Protein AF-Q5BSC3-F1 (afdb_monomer_lite)

Foldseek 3Di:
DDDPPDPPDDPDPVDDPPPDLAALVVQVVVCVVDVPRDLLSSLQLQNPQDPDDPDPDRPPVSNQDLVVSLVVLVVCVVVPSCVCCPPNVVVNLVSLQVSLQSNLVVCVVVVNNLVNLVSLCRRPDPVSSVVVNLVSLLVPADQDDPCVVVPPPDPDDDDDPPDPPPPPPDPPPPDDRDADPSRCCCCVVVVDDPVSSVVSNVVVVVVVVVVVVVVVVVVVVVVVD

Organism: Schistosoma japonicum (NCBI:txid6182)

Radius of gyration: 26.56 Å; chains: 1; bounding box: 88×42×67 Å

InterPro domains:
  IPR021967 Nuclear pore complex protein NUP96, C-terminal domain [PF12110] (18-203)

Structure (mmCIF, N/CA/C/O backbone):
data_AF-Q5BSC3-F1
#
_entry.id   AF-Q5BSC3-F1
#
loop_
_atom_site.group_PDB
_atom_site.id
_atom_site.type_symbol
_atom_site.label_atom_id
_atom_site.label_alt_id
_atom_site.label_comp_id
_atom_site.label_asym_id
_atom_site.label_entity_id
_atom_site.label_seq_id
_atom_site.pdbx_PDB_ins_code
_atom_site.Cartn_x
_atom_site.Cartn_y
_atom_site.Cartn_z
_atom_site.occupancy
_atom_site.B_iso_or_equiv
_atom_site.auth_seq_id
_atom_site.auth_comp_id
_atom_site.auth_asym_id
_atom_site.auth_atom_id
_atom_site.pdbx_PDB_model_num
ATOM 1 N N . ILE A 1 1 ? 44.178 3.130 -25.900 1.00 36.62 1 ILE A N 1
ATOM 2 C CA . ILE A 1 1 ? 43.496 4.070 -24.977 1.00 36.62 1 ILE A CA 1
ATOM 3 C C . ILE A 1 1 ? 42.746 5.074 -25.844 1.00 36.62 1 ILE A C 1
ATOM 5 O O . ILE A 1 1 ? 43.358 6.002 -26.349 1.00 36.62 1 ILE A O 1
ATOM 9 N N . ILE A 1 2 ? 41.469 4.817 -26.131 1.00 32.16 2 ILE A N 1
ATOM 10 C CA . ILE A 1 2 ? 40.613 5.733 -26.897 1.00 32.16 2 ILE A CA 1
ATOM 11 C C . ILE A 1 2 ? 39.532 6.206 -25.930 1.00 32.16 2 ILE A C 1
ATOM 13 O O . ILE A 1 2 ? 38.652 5.440 -25.546 1.00 32.16 2 ILE A O 1
ATOM 17 N N . LEU A 1 3 ? 39.664 7.454 -25.487 1.00 37.72 3 LEU A N 1
ATOM 18 C CA . LEU A 1 3 ? 38.675 8.163 -24.686 1.00 37.72 3 LEU A CA 1
ATOM 19 C C . LEU A 1 3 ? 37.474 8.489 -25.581 1.00 37.72 3 LEU A C 1
ATOM 21 O O . LEU A 1 3 ? 37.521 9.420 -26.381 1.00 37.72 3 LEU A O 1
ATOM 25 N N . LEU A 1 4 ? 36.392 7.721 -25.460 1.00 37.38 4 LEU A N 1
ATOM 26 C CA . LEU A 1 4 ? 35.096 8.060 -26.051 1.00 37.38 4 LEU A CA 1
ATOM 27 C C . LEU A 1 4 ? 34.318 8.988 -25.107 1.00 37.38 4 LEU A C 1
ATOM 29 O O . LEU A 1 4 ? 33.289 8.627 -24.545 1.00 37.38 4 LEU A O 1
ATOM 33 N N . THR A 1 5 ? 34.798 10.221 -24.954 1.00 44.16 5 THR A N 1
ATOM 34 C CA . THR A 1 5 ? 33.984 11.357 -24.506 1.00 44.16 5 THR A CA 1
ATOM 35 C C . THR A 1 5 ? 33.223 11.907 -25.711 1.00 44.16 5 THR A C 1
ATOM 37 O O . THR A 1 5 ? 33.624 12.878 -26.346 1.00 44.16 5 THR A O 1
ATOM 40 N N . ARG A 1 6 ? 32.110 11.265 -26.069 1.00 38.72 6 ARG A N 1
ATOM 41 C CA . ARG A 1 6 ? 31.121 11.861 -26.978 1.00 38.72 6 ARG A CA 1
ATOM 42 C C . ARG A 1 6 ? 29.872 12.214 -26.186 1.00 38.72 6 ARG A C 1
ATOM 44 O O . ARG A 1 6 ? 28.892 11.480 -26.186 1.00 38.72 6 ARG A O 1
ATOM 51 N N . GLU A 1 7 ? 29.920 13.365 -25.519 1.00 40.06 7 GLU A N 1
ATOM 52 C CA . GLU A 1 7 ? 28.705 14.111 -25.198 1.00 40.06 7 GLU A CA 1
ATOM 53 C C . GLU A 1 7 ? 28.079 14.558 -26.523 1.00 40.06 7 GLU A C 1
ATOM 55 O O . GLU A 1 7 ? 28.523 15.508 -27.171 1.00 40.06 7 GLU A O 1
ATOM 60 N N . THR A 1 8 ? 27.064 13.826 -26.974 1.00 39.84 8 THR A N 1
ATOM 61 C CA . THR A 1 8 ? 26.233 14.235 -28.102 1.00 39.84 8 THR A CA 1
ATOM 62 C C . THR A 1 8 ? 25.404 15.439 -27.666 1.00 39.84 8 THR A C 1
ATOM 64 O O . THR A 1 8 ? 24.405 15.292 -26.962 1.00 39.84 8 THR A O 1
ATOM 67 N N . LYS A 1 9 ? 25.848 16.640 -28.052 1.00 38.16 9 LYS A N 1
ATOM 68 C CA . LYS A 1 9 ? 25.086 17.886 -27.909 1.00 38.16 9 LYS A CA 1
ATOM 69 C C . LYS A 1 9 ? 23.706 17.719 -28.543 1.00 38.16 9 LYS A C 1
ATOM 71 O O . LYS A 1 9 ? 23.591 17.336 -29.704 1.00 38.16 9 LYS A O 1
ATOM 76 N N . GLY A 1 10 ? 22.672 18.005 -27.762 1.00 45.81 10 GLY A N 1
ATOM 77 C CA . GLY A 1 10 ? 21.288 18.024 -28.230 1.00 45.81 10 GLY A CA 1
ATOM 78 C C . GLY A 1 10 ? 20.988 19.274 -29.042 1.00 45.81 10 GLY A C 1
ATOM 79 O O . GLY A 1 10 ? 21.768 20.225 -29.007 1.00 45.81 10 GLY A O 1
ATOM 80 N N . PRO A 1 11 ? 19.844 19.304 -29.741 1.00 50.66 11 PRO A N 1
ATOM 81 C CA . PRO A 1 11 ? 19.487 20.376 -30.668 1.00 50.66 11 PRO A CA 1
ATOM 82 C C . PRO A 1 11 ? 19.143 21.722 -29.999 1.00 50.66 11 PRO A C 1
ATOM 84 O O . PRO A 1 11 ? 18.722 22.636 -30.698 1.00 50.66 11 PRO A O 1
ATOM 87 N N . ASN A 1 12 ? 19.313 21.879 -28.680 1.00 45.25 12 ASN A N 1
ATOM 88 C CA . ASN A 1 12 ? 19.032 23.133 -27.980 1.00 45.25 12 ASN A CA 1
ATOM 89 C C . ASN A 1 12 ? 20.097 23.415 -26.898 1.00 45.25 12 ASN A C 1
ATOM 91 O O . ASN A 1 12 ? 20.237 22.606 -25.980 1.00 45.25 12 ASN A O 1
ATOM 95 N N . PRO A 1 13 ? 20.859 24.524 -26.979 1.00 50.81 13 PRO A N 1
ATOM 96 C CA . PRO A 1 13 ? 21.979 24.808 -26.075 1.00 50.81 13 PRO A CA 1
ATOM 97 C C . PRO A 1 13 ? 21.555 25.304 -24.685 1.00 50.81 13 PRO A C 1
ATOM 99 O O . PRO A 1 13 ? 22.363 25.257 -23.761 1.00 50.81 13 PRO A O 1
ATOM 102 N N . GLU A 1 14 ? 20.309 25.757 -24.519 1.00 49.59 14 GLU A N 1
ATOM 103 C CA . GLU A 1 14 ? 19.812 26.291 -23.240 1.00 49.59 14 GLU A CA 1
ATOM 104 C C . GLU A 1 14 ? 19.284 25.226 -22.285 1.00 49.59 14 GLU A C 1
ATOM 106 O O . GLU A 1 14 ? 19.114 25.478 -21.095 1.00 49.59 14 GLU A O 1
ATOM 111 N N . ILE A 1 15 ? 19.046 24.016 -22.784 1.00 42.69 15 ILE A N 1
ATOM 112 C CA . ILE A 1 15 ? 18.510 22.949 -21.958 1.00 42.69 15 ILE A CA 1
ATOM 113 C C . ILE A 1 15 ? 19.653 22.002 -21.666 1.00 42.69 15 ILE A C 1
ATOM 115 O O . ILE A 1 15 ? 20.114 21.274 -22.552 1.00 42.69 15 ILE A O 1
ATOM 119 N N . ARG A 1 16 ? 20.147 22.010 -20.421 1.00 41.06 16 ARG A N 1
ATOM 120 C CA . ARG A 1 16 ? 21.115 20.993 -20.021 1.00 41.06 16 ARG A CA 1
ATOM 121 C C . ARG A 1 16 ? 20.466 19.649 -20.295 1.00 41.06 16 ARG A C 1
ATOM 123 O O . ARG A 1 16 ? 19.327 19.400 -19.914 1.00 41.06 16 ARG A O 1
ATOM 130 N N . PHE A 1 17 ? 21.207 18.760 -20.945 1.00 43.03 17 PHE A N 1
ATOM 131 C CA . PHE A 1 17 ? 20.745 17.435 -21.366 1.00 43.03 17 PHE A CA 1
ATOM 132 C C . PHE A 1 17 ? 20.170 16.590 -20.208 1.00 43.03 17 PHE A C 1
ATOM 134 O O . PHE A 1 17 ? 19.674 15.496 -20.446 1.00 43.03 17 PHE A O 1
ATOM 141 N N . ARG A 1 18 ? 20.282 17.059 -18.956 1.00 44.84 18 ARG A N 1
ATOM 142 C CA . ARG A 1 18 ? 19.781 16.481 -17.706 1.00 44.84 18 ARG A CA 1
ATOM 143 C C . ARG A 1 18 ? 18.365 16.911 -17.300 1.00 44.84 18 ARG A C 1
ATOM 145 O O . ARG A 1 18 ? 17.818 16.236 -16.439 1.00 44.84 18 ARG A O 1
ATOM 152 N N . ASP A 1 19 ? 17.776 17.908 -17.961 1.00 43.28 19 ASP A N 1
ATOM 153 C CA . ASP A 1 19 ? 16.542 18.567 -17.499 1.00 43.28 19 ASP A CA 1
ATOM 154 C C . ASP A 1 19 ? 15.299 18.270 -18.362 1.00 43.28 19 ASP A C 1
ATOM 156 O O . ASP A 1 19 ? 14.237 18.844 -18.138 1.00 43.28 19 ASP A O 1
ATOM 160 N N . TRP A 1 20 ? 15.391 17.381 -19.359 1.00 49.19 20 TRP A N 1
ATOM 161 C CA . TRP A 1 20 ? 14.189 16.885 -20.047 1.00 49.19 20 TRP A CA 1
ATOM 162 C C . TRP A 1 20 ? 13.589 15.720 -19.259 1.00 49.19 20 TRP A C 1
ATOM 164 O O . TRP A 1 20 ? 14.355 14.826 -18.884 1.00 49.19 20 TRP A O 1
ATOM 174 N N . PRO A 1 21 ? 12.254 15.664 -19.067 1.00 54.44 21 PRO A N 1
ATOM 175 C CA . PRO A 1 21 ? 11.596 14.417 -18.703 1.00 54.44 21 PRO A CA 1
ATOM 176 C C . PRO A 1 21 ? 11.886 13.441 -19.844 1.00 54.44 21 PRO A C 1
ATOM 178 O O . PRO A 1 21 ? 11.364 13.581 -20.953 1.00 54.44 21 PRO A O 1
ATOM 181 N N . ARG A 1 22 ? 12.856 12.547 -19.637 1.00 62.34 22 ARG A N 1
ATOM 182 C CA . ARG A 1 22 ? 13.233 11.592 -20.673 1.00 62.34 22 ARG A CA 1
ATOM 183 C C . ARG A 1 22 ? 12.145 10.540 -20.721 1.00 62.34 22 ARG A C 1
ATOM 185 O O . ARG A 1 22 ? 11.686 10.059 -19.690 1.00 62.34 22 ARG A O 1
ATOM 192 N N . ASP A 1 23 ? 11.774 10.186 -21.937 1.00 73.25 23 ASP A N 1
ATOM 193 C CA . ASP A 1 23 ? 10.850 9.100 -22.213 1.00 73.25 23 ASP A CA 1
ATOM 194 C C . ASP A 1 23 ? 11.260 7.834 -21.440 1.00 73.25 23 ASP A C 1
ATOM 196 O O . ASP A 1 23 ? 12.426 7.424 -21.470 1.00 73.25 23 ASP A O 1
ATOM 200 N N . THR A 1 24 ? 10.307 7.193 -20.763 1.00 75.94 24 THR A N 1
ATOM 201 C CA . THR A 1 24 ? 10.493 5.851 -20.186 1.00 75.94 24 THR A CA 1
ATOM 202 C C . THR A 1 24 ? 11.133 4.868 -21.158 1.00 75.94 24 THR A C 1
ATOM 204 O O . THR A 1 24 ? 11.983 4.087 -20.739 1.00 75.94 24 THR A O 1
ATOM 207 N N . ALA A 1 25 ? 10.819 4.941 -22.456 1.00 78.62 25 ALA A N 1
ATOM 208 C CA . ALA A 1 25 ? 11.437 4.096 -23.472 1.00 78.62 25 ALA A CA 1
ATOM 209 C C . ALA A 1 25 ? 12.956 4.312 -23.555 1.00 78.62 25 ALA A C 1
ATOM 211 O O . ALA A 1 25 ? 13.714 3.347 -23.639 1.00 78.62 25 ALA A O 1
ATOM 212 N N . TYR A 1 26 ? 13.420 5.562 -23.464 1.00 80.00 26 TYR A N 1
ATOM 213 C CA . TYR A 1 26 ? 14.849 5.869 -23.412 1.00 80.00 26 TYR A CA 1
ATOM 214 C C . TYR A 1 26 ? 15.486 5.300 -22.140 1.00 80.00 26 TYR A C 1
ATOM 216 O O . TYR A 1 26 ? 16.540 4.675 -22.210 1.00 80.00 26 TYR A O 1
ATOM 224 N N . HIS A 1 27 ? 14.843 5.482 -20.985 1.00 78.75 27 HIS A N 1
ATOM 225 C CA . HIS A 1 27 ? 15.365 4.979 -19.717 1.00 78.75 27 HIS A CA 1
ATOM 226 C C . HIS A 1 27 ? 15.404 3.451 -19.657 1.00 78.75 27 HIS A C 1
ATOM 228 O O . HIS A 1 27 ? 16.357 2.900 -19.117 1.00 78.75 27 HIS A O 1
ATOM 234 N N . LEU A 1 28 ? 14.432 2.767 -20.262 1.00 83.00 28 LEU A N 1
ATOM 235 C CA . LEU A 1 28 ? 14.432 1.313 -20.405 1.00 83.00 28 LEU A CA 1
ATOM 236 C C . LEU A 1 28 ? 15.542 0.841 -21.344 1.00 83.00 28 LEU A C 1
ATOM 238 O O . LEU A 1 28 ? 16.261 -0.093 -21.005 1.00 83.00 28 LEU A O 1
ATOM 242 N N . LEU A 1 29 ? 15.747 1.515 -22.479 1.00 82.69 29 LEU A N 1
ATOM 243 C CA . LEU A 1 29 ? 16.875 1.221 -23.361 1.00 82.69 29 LEU A CA 1
ATOM 244 C C . LEU A 1 29 ? 18.209 1.440 -22.639 1.00 82.69 29 LEU A C 1
ATOM 246 O O . LEU A 1 29 ? 19.085 0.581 -22.713 1.00 82.69 29 LEU A O 1
ATOM 250 N N . GLU A 1 30 ? 18.370 2.545 -21.909 1.00 80.94 30 GLU A N 1
ATOM 251 C CA . GLU A 1 30 ? 19.591 2.805 -21.145 1.00 80.94 30 GLU A CA 1
ATOM 252 C C . GLU A 1 30 ? 19.775 1.791 -20.010 1.00 80.94 30 GLU A C 1
ATOM 254 O O . GLU A 1 30 ? 20.899 1.352 -19.798 1.00 80.94 30 GLU A O 1
ATOM 259 N N . LEU A 1 31 ? 18.700 1.339 -19.359 1.00 78.88 31 LEU A N 1
ATOM 260 C CA . LEU A 1 31 ? 18.730 0.265 -18.362 1.00 78.88 31 LEU A CA 1
ATOM 261 C C . LEU A 1 31 ? 19.170 -1.077 -18.968 1.00 78.88 31 LEU A C 1
ATOM 263 O O . LEU A 1 31 ? 19.924 -1.821 -18.344 1.00 78.88 31 LEU A O 1
ATOM 267 N N . CYS A 1 32 ? 18.743 -1.385 -20.197 1.00 77.44 32 CYS A N 1
ATOM 268 C CA . CYS A 1 32 ? 19.187 -2.577 -20.923 1.00 77.44 32 CYS A CA 1
ATOM 269 C C . CYS A 1 32 ? 20.675 -2.516 -21.303 1.00 77.44 32 CYS A C 1
ATOM 271 O O . CYS A 1 32 ? 21.331 -3.552 -21.347 1.00 77.44 32 CYS A O 1
ATOM 273 N N . HIS A 1 33 ? 21.210 -1.322 -21.578 1.00 78.94 33 HIS A N 1
ATOM 274 C CA . HIS A 1 33 ? 22.609 -1.140 -21.981 1.00 78.94 33 HIS A CA 1
ATOM 275 C C . HIS A 1 33 ? 23.562 -0.916 -20.795 1.00 78.94 33 HIS A C 1
ATOM 277 O O . HIS A 1 33 ? 24.725 -1.306 -20.859 1.00 78.94 33 HIS A O 1
ATOM 283 N N . LYS A 1 34 ? 23.098 -0.266 -19.722 1.00 74.06 34 LYS A N 1
ATOM 284 C CA . LYS A 1 34 ? 23.866 0.086 -18.524 1.00 74.06 34 LYS A CA 1
ATOM 285 C C . LYS A 1 34 ? 23.098 -0.332 -17.276 1.00 74.06 34 LYS A C 1
ATOM 287 O O . LYS A 1 34 ? 22.096 0.274 -16.906 1.00 74.06 34 LYS A O 1
ATOM 292 N N . GLN A 1 35 ? 23.656 -1.295 -16.556 1.0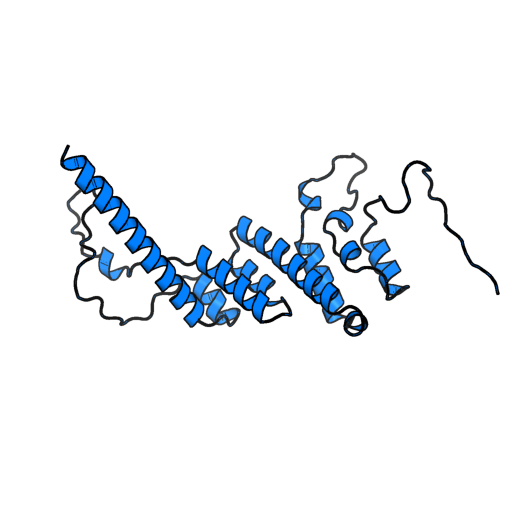0 66.56 35 GLN A N 1
ATOM 293 C CA . GLN A 1 35 ? 23.074 -1.792 -15.308 1.00 66.56 35 GLN A CA 1
ATOM 294 C C . GLN A 1 35 ? 23.133 -0.768 -14.156 1.00 66.56 35 GLN A C 1
ATOM 296 O O . GLN A 1 35 ? 22.410 -0.916 -13.183 1.00 66.56 35 GLN A O 1
ATOM 301 N N . SER A 1 36 ? 23.929 0.302 -14.270 1.00 65.25 36 SER A N 1
ATOM 302 C CA . SER A 1 36 ? 24.029 1.384 -13.273 1.00 65.25 36 SER A CA 1
ATOM 303 C C . SER A 1 36 ? 23.041 2.541 -13.487 1.00 65.25 36 SER A C 1
ATOM 305 O O . SER A 1 36 ? 23.145 3.586 -12.839 1.00 65.25 36 SER A O 1
ATOM 307 N N . HIS A 1 37 ? 22.093 2.409 -14.420 1.00 73.44 37 HIS A N 1
ATOM 308 C CA . HIS A 1 37 ? 21.098 3.449 -14.656 1.00 73.44 37 HIS A CA 1
ATOM 309 C C . HIS A 1 37 ? 20.101 3.539 -13.485 1.00 73.44 37 HIS A C 1
ATOM 311 O O . HIS A 1 37 ? 19.563 2.538 -13.019 1.00 73.44 37 HIS A O 1
ATOM 317 N N . SER A 1 38 ? 19.827 4.761 -13.014 1.00 72.75 38 SER A N 1
ATOM 318 C CA . SER A 1 38 ? 18.940 4.990 -11.868 1.00 72.75 38 SER A CA 1
ATOM 319 C C . SER A 1 38 ? 17.495 4.591 -12.190 1.00 72.75 38 SER A C 1
ATOM 321 O O . SER A 1 38 ? 16.810 5.236 -12.994 1.00 72.75 38 SER A O 1
ATOM 323 N N . LEU A 1 39 ? 17.007 3.552 -11.509 1.00 76.19 39 LEU A N 1
ATOM 324 C CA . LEU A 1 39 ? 15.613 3.105 -11.587 1.00 76.19 39 LEU A CA 1
ATOM 325 C C . LEU A 1 39 ? 14.632 4.193 -11.143 1.00 76.19 39 LEU A C 1
ATOM 327 O O . LEU A 1 39 ? 13.559 4.316 -11.724 1.00 76.19 39 LEU A O 1
ATOM 331 N N . GLN A 1 40 ? 15.033 5.050 -10.202 1.00 79.00 40 GLN A N 1
ATOM 332 C CA . GLN A 1 40 ? 14.212 6.162 -9.726 1.00 79.00 40 GLN A CA 1
ATOM 333 C C . GLN A 1 40 ? 13.787 7.111 -10.854 1.00 79.00 40 GLN A C 1
ATOM 335 O O . GLN A 1 40 ? 12.651 7.569 -10.859 1.00 79.00 40 GLN A O 1
ATOM 340 N N . ARG A 1 41 ? 14.663 7.379 -11.834 1.00 76.56 41 ARG A N 1
ATOM 341 C CA . ARG A 1 41 ? 14.308 8.215 -12.998 1.00 76.56 41 ARG A CA 1
ATOM 342 C C . ARG A 1 41 ? 13.415 7.486 -14.001 1.00 76.56 41 ARG A C 1
ATOM 344 O O . ARG A 1 41 ? 12.589 8.106 -14.662 1.00 76.56 41 ARG A O 1
ATOM 351 N N . THR A 1 42 ? 13.583 6.170 -14.103 1.00 81.62 42 THR A N 1
ATOM 352 C CA . THR A 1 42 ? 12.804 5.314 -15.013 1.00 81.62 42 THR A CA 1
ATOM 353 C C . THR A 1 42 ? 11.355 5.179 -14.545 1.00 81.62 42 THR A C 1
ATOM 355 O O . THR A 1 42 ? 10.449 5.121 -15.366 1.00 81.62 42 THR A O 1
ATOM 358 N N . LEU A 1 43 ? 11.151 5.137 -13.226 1.00 82.69 43 LEU A N 1
ATOM 359 C CA . LEU A 1 43 ? 9.855 4.919 -12.579 1.00 82.69 43 LEU A CA 1
ATOM 360 C C . LEU A 1 43 ? 9.162 6.219 -12.146 1.00 82.69 43 LEU A C 1
ATOM 362 O O . LEU A 1 43 ? 8.110 6.165 -11.513 1.00 82.69 43 LEU A O 1
ATOM 366 N N . ASP A 1 44 ? 9.731 7.381 -12.460 1.00 82.62 44 ASP A N 1
ATOM 367 C CA . ASP A 1 44 ? 9.080 8.664 -12.203 1.00 82.62 44 ASP A CA 1
ATOM 368 C C . ASP A 1 44 ? 7.804 8.767 -13.067 1.00 82.62 44 ASP A C 1
ATOM 370 O O . ASP A 1 44 ? 7.902 8.589 -14.287 1.00 82.62 44 ASP A O 1
ATOM 374 N N . PRO A 1 45 ? 6.612 9.037 -12.491 1.00 76.94 45 PRO A N 1
ATOM 375 C CA . PRO A 1 45 ? 5.367 9.193 -13.255 1.00 76.94 45 PRO A CA 1
ATOM 376 C C . PRO A 1 45 ? 5.499 10.228 -14.381 1.00 76.94 45 PRO A C 1
ATOM 378 O O . PRO A 1 45 ? 4.903 10.079 -15.449 1.00 76.94 45 PRO A O 1
ATOM 381 N N . CYS A 1 46 ? 6.354 11.240 -14.199 1.00 71.75 46 CYS A N 1
ATOM 382 C CA . CYS A 1 46 ? 6.582 12.277 -15.202 1.00 71.75 46 CYS A CA 1
ATOM 383 C C . CYS A 1 46 ? 7.257 11.741 -16.478 1.00 71.75 46 CYS A C 1
ATOM 385 O O . CYS A 1 46 ? 7.087 12.323 -17.549 1.00 71.75 46 CYS A O 1
ATOM 387 N N . SER A 1 47 ? 7.989 10.626 -16.387 1.00 70.44 47 SER A N 1
ATOM 388 C CA . SER A 1 47 ? 8.709 10.005 -17.507 1.00 70.44 47 SER A CA 1
ATOM 389 C C . SER A 1 47 ? 7.784 9.221 -18.456 1.00 70.44 47 SER A C 1
ATOM 391 O O . SER A 1 47 ? 8.164 8.940 -19.596 1.00 70.44 47 SER A O 1
ATOM 393 N N . PHE A 1 48 ? 6.562 8.879 -18.021 1.00 67.38 48 PHE A N 1
ATOM 394 C CA . PHE A 1 48 ? 5.551 8.179 -18.834 1.00 67.38 48 PHE A CA 1
ATOM 395 C C . PHE A 1 48 ? 4.684 9.120 -19.665 1.00 67.38 48 PHE A C 1
ATOM 397 O O . PHE A 1 48 ? 3.977 8.666 -20.570 1.00 67.38 48 PHE A O 1
ATOM 404 N N . SER A 1 49 ? 4.737 10.424 -19.376 1.00 60.00 49 SER A N 1
ATOM 405 C CA . SER A 1 49 ? 3.917 11.423 -20.050 1.00 60.00 49 SER A CA 1
ATOM 406 C C . SER A 1 49 ? 4.380 11.598 -21.495 1.00 60.00 49 SER A C 1
ATOM 408 O O . SER A 1 49 ? 5.251 12.400 -21.839 1.00 60.00 49 SER A O 1
ATOM 410 N N . ARG A 1 50 ? 3.795 10.784 -22.374 1.00 54.31 50 ARG A N 1
ATOM 411 C CA . ARG A 1 50 ? 3.956 10.894 -23.817 1.00 54.31 50 ARG A CA 1
ATOM 412 C C . ARG A 1 50 ? 3.242 12.169 -24.255 1.00 54.31 50 ARG A C 1
ATOM 414 O O . ARG A 1 50 ? 2.076 12.370 -23.918 1.00 54.31 50 ARG A O 1
ATOM 421 N N . ARG A 1 51 ? 3.912 13.005 -25.056 1.00 53.41 51 ARG A N 1
ATOM 422 C CA . ARG A 1 51 ? 3.266 14.058 -25.857 1.00 53.41 51 ARG A CA 1
ATOM 423 C C . ARG A 1 51 ? 2.274 13.398 -26.819 1.00 53.41 51 ARG A C 1
ATOM 425 O O . ARG A 1 51 ? 2.606 13.109 -27.964 1.00 53.41 51 ARG A O 1
ATOM 432 N N . SER A 1 52 ? 1.080 13.092 -26.335 1.00 46.91 52 SER A N 1
ATOM 433 C CA . SER A 1 52 ? -0.043 12.728 -27.178 1.00 46.91 52 SER A CA 1
ATOM 434 C C . SER A 1 52 ? -0.606 14.039 -27.713 1.00 46.91 52 SER A C 1
ATOM 436 O O . SER A 1 52 ? -1.023 14.884 -26.928 1.00 46.91 52 SER A O 1
ATOM 438 N N . SER A 1 53 ? -0.631 14.202 -29.033 1.00 46.09 53 SER A N 1
ATOM 439 C CA . SER A 1 53 ? -1.212 15.335 -29.778 1.00 46.09 53 SER A CA 1
ATOM 440 C C . SER A 1 53 ? -0.265 16.504 -30.089 1.00 46.09 53 SER A C 1
ATOM 442 O O . SER A 1 53 ? 0.431 17.051 -29.240 1.00 46.09 53 SER A O 1
ATOM 444 N N . SER A 1 54 ? -0.308 16.940 -31.349 1.00 50.69 54 SER A N 1
ATOM 445 C CA . SER A 1 54 ? 0.320 18.145 -31.915 1.00 50.69 54 SER A CA 1
ATOM 446 C C . SER A 1 54 ? -0.209 19.465 -31.331 1.00 50.69 54 SER A C 1
ATOM 448 O O . SER A 1 54 ? 0.231 20.542 -31.727 1.00 50.69 54 SER A O 1
ATOM 450 N N . THR A 1 55 ? -1.133 19.396 -30.375 1.00 45.41 55 THR A N 1
ATOM 451 C CA . THR A 1 55 ? -1.632 20.524 -29.599 1.00 45.41 55 THR A CA 1
ATOM 452 C C . THR A 1 55 ? -1.049 20.403 -28.198 1.00 45.41 55 THR A C 1
ATOM 454 O O . THR A 1 55 ? -1.272 19.423 -27.498 1.00 45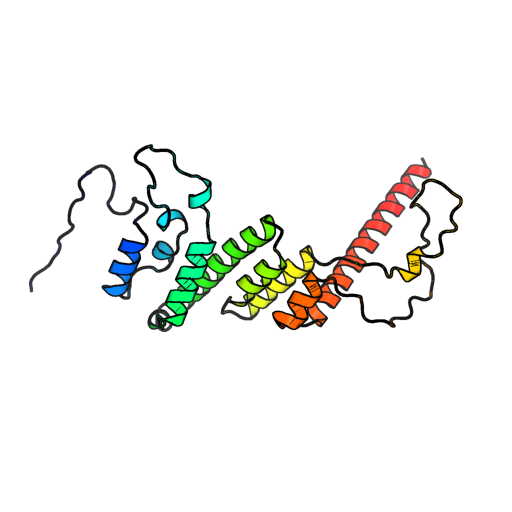.41 55 THR A O 1
ATOM 457 N N . CYS A 1 56 ? -0.256 21.393 -27.813 1.00 42.66 56 CYS A N 1
ATOM 458 C CA . CYS A 1 56 ? 0.487 21.511 -26.563 1.00 42.66 56 CYS A CA 1
ATOM 459 C C . CYS A 1 56 ? -0.410 21.695 -25.321 1.00 42.66 56 CYS A C 1
ATOM 461 O O . CYS A 1 56 ? -0.226 22.631 -24.548 1.00 42.66 56 CYS A O 1
ATOM 463 N N . VAL A 1 57 ? -1.368 20.797 -25.101 1.00 46.69 57 VAL A N 1
ATOM 464 C CA . VAL A 1 57 ? -2.108 20.716 -23.841 1.00 46.69 57 VAL A CA 1
ATOM 465 C C . VAL A 1 57 ? -1.502 19.575 -23.036 1.00 46.69 57 VAL A C 1
ATOM 467 O O . VAL A 1 57 ? -1.704 18.403 -23.334 1.00 46.69 57 VAL A O 1
ATOM 470 N N . LEU A 1 58 ? -0.699 19.933 -22.034 1.00 52.81 58 LEU A N 1
ATOM 471 C CA . LEU A 1 58 ? -0.257 19.004 -20.998 1.00 52.81 58 LEU A CA 1
ATOM 472 C C . LEU A 1 58 ? -1.502 18.437 -20.313 1.00 52.81 58 LEU A C 1
ATOM 474 O O . LEU A 1 58 ? -2.183 19.155 -19.579 1.00 52.81 58 LEU A O 1
ATOM 478 N N . ASP A 1 59 ? -1.797 17.161 -20.545 1.00 53.00 59 ASP A N 1
ATOM 479 C CA . ASP A 1 59 ? -2.815 16.467 -19.772 1.00 53.00 59 ASP A CA 1
ATOM 480 C C . ASP A 1 59 ? -2.280 16.256 -18.351 1.00 53.00 59 ASP A C 1
ATOM 482 O O . ASP A 1 59 ? -1.511 15.334 -18.068 1.00 53.00 59 ASP A O 1
ATOM 486 N N . ARG A 1 60 ? -2.654 17.180 -17.458 1.00 55.09 60 ARG A N 1
ATOM 487 C CA . ARG A 1 60 ? -2.235 17.199 -16.052 1.00 55.09 60 ARG A CA 1
ATOM 488 C C . ARG A 1 60 ? -2.607 15.908 -15.320 1.00 55.09 60 ARG A C 1
ATOM 490 O O . ARG A 1 60 ? -1.951 15.585 -14.334 1.00 55.09 60 ARG A O 1
ATOM 497 N N . SER A 1 61 ? -3.610 15.173 -15.802 1.00 58.91 61 SER A N 1
ATOM 498 C CA . SER A 1 61 ? -4.024 13.905 -15.203 1.00 58.91 61 SER A CA 1
ATOM 499 C C . SER A 1 61 ? -3.001 12.779 -15.426 1.00 58.91 61 SER A C 1
ATOM 501 O O . SER A 1 61 ? -2.765 11.994 -14.513 1.00 58.91 61 SER A O 1
ATOM 503 N N . ASN A 1 62 ? -2.279 12.783 -16.554 1.00 56.62 62 ASN A N 1
ATOM 504 C CA . ASN A 1 62 ? -1.250 11.780 -16.873 1.00 56.62 62 ASN A CA 1
ATOM 505 C C . ASN A 1 62 ? 0.112 12.054 -16.217 1.00 56.62 62 ASN A C 1
ATOM 507 O O . ASN A 1 62 ? 0.983 11.191 -16.224 1.00 56.62 62 ASN A O 1
ATOM 511 N N . LEU A 1 63 ? 0.336 13.259 -15.678 1.00 58.62 63 LEU A N 1
ATOM 512 C CA . LEU A 1 63 ? 1.607 13.629 -15.031 1.00 58.62 63 LEU A CA 1
ATOM 513 C C . LEU A 1 63 ? 1.769 13.030 -13.632 1.00 58.62 63 LEU A C 1
ATOM 515 O O . LEU A 1 63 ? 2.854 13.088 -13.060 1.00 58.62 63 LEU A O 1
ATOM 519 N N . LEU A 1 64 ? 0.688 12.501 -13.069 1.00 66.69 64 LEU A N 1
ATOM 520 C CA . LEU A 1 64 ? 0.658 11.996 -11.708 1.00 66.69 64 LEU A CA 1
ATOM 521 C C . LEU A 1 64 ? 0.315 10.513 -11.652 1.00 66.69 64 LEU A C 1
ATOM 523 O O . LEU A 1 64 ? 0.247 10.005 -10.549 1.00 66.69 64 LEU A O 1
ATOM 527 N N . ASP A 1 65 ? 0.103 9.802 -12.760 1.00 80.31 65 ASP A N 1
ATOM 528 C CA . ASP A 1 65 ? -0.325 8.402 -12.691 1.00 80.31 65 ASP A CA 1
ATOM 529 C C . ASP A 1 65 ? 0.809 7.482 -12.203 1.00 80.31 65 ASP A C 1
ATOM 531 O O . ASP A 1 65 ? 1.722 7.125 -12.950 1.00 80.31 65 ASP A O 1
ATOM 535 N N . TRP A 1 66 ? 0.749 7.084 -10.929 1.00 88.19 66 TRP A N 1
ATOM 536 C CA . TRP A 1 66 ? 1.704 6.144 -10.344 1.00 88.19 66 TRP A CA 1
ATOM 537 C C . TRP A 1 66 ? 1.356 4.688 -10.672 1.00 88.19 66 TRP 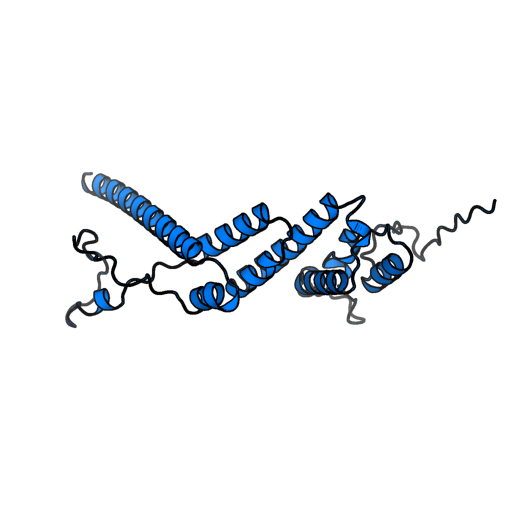A C 1
ATOM 539 O O . TRP A 1 66 ? 2.170 3.803 -10.396 1.00 88.19 66 TRP A O 1
ATOM 549 N N . ALA A 1 67 ? 0.201 4.411 -11.294 1.00 89.19 67 ALA A N 1
ATOM 550 C CA . ALA A 1 67 ? -0.188 3.057 -11.672 1.00 89.19 67 ALA A CA 1
ATOM 551 C C . ALA A 1 67 ? 0.800 2.463 -12.679 1.00 89.19 67 ALA A C 1
ATOM 553 O O . ALA A 1 67 ? 1.271 1.338 -12.499 1.00 89.19 67 ALA A O 1
ATOM 554 N N . VAL A 1 68 ? 1.168 3.225 -13.716 1.00 86.69 68 VAL A N 1
ATOM 555 C CA . VAL A 1 68 ? 2.116 2.762 -14.743 1.00 86.69 68 VAL A CA 1
ATOM 556 C C . VAL A 1 68 ? 3.512 2.573 -14.149 1.00 86.69 68 VAL A C 1
ATOM 558 O O . VAL A 1 68 ? 4.148 1.551 -14.412 1.00 86.69 68 VAL A O 1
ATOM 561 N N . SER A 1 69 ? 3.956 3.489 -13.282 1.00 89.19 69 SER A N 1
ATOM 562 C CA . SER A 1 69 ? 5.205 3.345 -12.524 1.00 89.19 69 SER A CA 1
ATOM 563 C C . SER A 1 69 ? 5.223 2.058 -11.701 1.00 89.19 69 SER A C 1
ATOM 565 O O . SER A 1 69 ? 6.194 1.301 -11.748 1.00 89.19 69 SER A O 1
ATOM 567 N N . TRP A 1 70 ? 4.136 1.771 -10.981 1.00 92.25 70 TRP A N 1
ATOM 568 C CA . TRP A 1 70 ? 4.012 0.559 -10.181 1.00 92.25 70 TRP A CA 1
ATOM 569 C C . TRP A 1 70 ? 3.984 -0.700 -11.050 1.00 92.25 70 TRP A C 1
ATOM 571 O O . TRP A 1 70 ? 4.722 -1.645 -10.783 1.00 92.25 70 TRP A O 1
ATOM 581 N N . HIS A 1 71 ? 3.209 -0.722 -12.132 1.00 91.25 71 HIS A N 1
ATOM 582 C CA . HIS A 1 71 ? 3.163 -1.873 -13.034 1.00 91.25 71 HIS A CA 1
ATOM 583 C C . HIS A 1 71 ? 4.500 -2.137 -13.729 1.00 91.25 71 HIS A C 1
ATOM 585 O O . HIS A 1 71 ? 4.918 -3.294 -13.810 1.00 91.25 71 HIS A O 1
ATOM 591 N N . LEU A 1 72 ? 5.200 -1.093 -14.183 1.00 89.38 72 LEU A N 1
ATOM 592 C CA . LEU A 1 72 ? 6.529 -1.240 -14.769 1.00 89.38 72 LEU A CA 1
ATOM 593 C C . LEU A 1 72 ? 7.515 -1.799 -13.742 1.00 89.38 72 LEU A C 1
ATOM 595 O O . LEU A 1 72 ? 8.260 -2.725 -14.051 1.00 89.38 72 LEU A O 1
ATOM 599 N N . TRP A 1 73 ? 7.479 -1.295 -12.508 1.00 88.00 73 TRP A N 1
ATOM 600 C CA . TRP A 1 73 ? 8.269 -1.835 -11.405 1.00 88.00 73 TRP A CA 1
ATOM 601 C C . TRP A 1 73 ? 8.010 -3.332 -11.187 1.00 88.00 73 TRP A C 1
ATOM 603 O O . TRP A 1 73 ? 8.947 -4.130 -11.145 1.00 88.00 73 TRP A O 1
ATOM 613 N N . ARG A 1 74 ? 6.736 -3.739 -11.124 1.00 90.44 74 ARG A N 1
ATOM 614 C CA . ARG A 1 74 ? 6.337 -5.149 -10.979 1.00 90.44 74 ARG A CA 1
ATOM 615 C C . ARG A 1 74 ? 6.824 -6.014 -12.137 1.00 90.44 74 ARG A C 1
ATOM 617 O O . ARG A 1 74 ? 7.263 -7.140 -11.910 1.00 90.44 74 ARG A O 1
ATOM 624 N N . PHE A 1 75 ? 6.763 -5.488 -13.355 1.00 90.00 75 PHE A N 1
ATOM 625 C CA . PHE A 1 75 ? 7.277 -6.167 -14.536 1.00 90.00 75 PHE A CA 1
ATOM 626 C C . PHE A 1 75 ? 8.798 -6.354 -14.458 1.00 90.00 75 PHE A C 1
ATOM 628 O O . PHE A 1 75 ? 9.276 -7.478 -14.610 1.00 90.00 75 PHE A O 1
ATOM 635 N N . LEU A 1 76 ? 9.551 -5.296 -14.144 1.00 85.31 76 LEU A N 1
ATOM 636 C CA . LEU A 1 76 ? 11.011 -5.354 -14.008 1.00 85.31 76 LEU A CA 1
ATOM 637 C C . LEU A 1 76 ? 11.442 -6.363 -12.935 1.00 85.31 76 LEU A C 1
ATOM 639 O O . LEU A 1 76 ? 12.339 -7.169 -13.181 1.00 85.31 76 LEU A O 1
ATOM 643 N N . LEU A 1 77 ? 10.749 -6.382 -11.792 1.00 85.38 77 LEU A N 1
ATOM 644 C CA . LEU A 1 77 ? 10.940 -7.391 -10.748 1.00 85.38 77 LEU A CA 1
ATOM 645 C C . LEU A 1 77 ? 10.724 -8.813 -11.276 1.00 85.38 77 LEU A C 1
ATOM 647 O O . LEU A 1 77 ? 11.564 -9.681 -11.065 1.00 85.38 77 LEU A O 1
ATOM 651 N N . SER A 1 78 ? 9.619 -9.056 -11.985 1.00 86.75 78 SER A N 1
ATOM 652 C CA . SER A 1 78 ? 9.307 -10.387 -12.525 1.00 86.75 78 SER A CA 1
ATOM 653 C C . SER A 1 78 ? 10.297 -10.859 -13.592 1.00 86.75 78 SER A C 1
ATOM 655 O O . SER A 1 78 ? 10.525 -12.057 -13.732 1.00 86.75 78 SER A O 1
ATOM 657 N N . TYR A 1 79 ? 10.909 -9.921 -14.317 1.00 84.19 79 TYR A N 1
ATOM 658 C CA . TYR A 1 79 ? 11.913 -10.205 -15.339 1.00 84.19 79 TYR A CA 1
ATOM 659 C C . TYR A 1 79 ? 13.287 -10.558 -14.739 1.00 84.19 79 TYR A C 1
ATOM 661 O O . TYR A 1 79 ? 14.204 -10.941 -15.460 1.00 84.19 79 TYR A O 1
ATOM 669 N N . GLY A 1 80 ? 13.450 -10.453 -13.418 1.00 73.50 80 GLY A N 1
ATOM 670 C CA . GLY A 1 80 ? 14.692 -10.822 -12.750 1.00 73.50 80 GLY A CA 1
ATOM 671 C C . GLY A 1 80 ? 15.751 -9.723 -12.777 1.00 73.50 80 GLY A C 1
ATOM 672 O O . GLY A 1 80 ? 16.943 -10.009 -12.663 1.00 73.50 80 GLY A O 1
ATOM 673 N N . TYR A 1 81 ? 15.345 -8.455 -12.896 1.00 72.00 81 TYR A N 1
ATOM 674 C CA . TYR A 1 81 ? 16.223 -7.310 -12.649 1.00 72.00 81 TYR A CA 1
ATOM 675 C C . TYR A 1 81 ? 16.536 -7.196 -11.140 1.00 72.00 81 TYR A C 1
ATOM 677 O O . TYR A 1 81 ? 16.113 -6.266 -10.464 1.00 72.00 81 TYR A O 1
ATOM 685 N N . HIS A 1 82 ? 17.285 -8.170 -10.614 1.00 62.97 82 HIS A N 1
ATOM 686 C CA . HIS A 1 82 ? 17.749 -8.250 -9.222 1.00 62.97 82 HIS A CA 1
ATOM 687 C C . HIS A 1 82 ? 19.211 -7.820 -9.056 1.00 62.97 82 HIS A C 1
ATOM 689 O O . HIS A 1 82 ? 19.701 -7.744 -7.936 1.00 62.97 82 HIS A O 1
ATOM 695 N N . HIS A 1 83 ? 19.901 -7.479 -10.149 1.00 60.22 83 HIS A N 1
ATOM 696 C CA . HIS A 1 83 ? 21.305 -7.034 -10.161 1.00 60.22 83 HIS A CA 1
ATOM 697 C C . HIS A 1 83 ? 21.585 -5.788 -9.289 1.00 60.22 83 HIS A C 1
ATOM 699 O O . HIS A 1 83 ? 22.734 -5.419 -9.091 1.00 60.22 83 HIS A O 1
ATOM 705 N N . PHE A 1 84 ? 20.539 -5.136 -8.775 1.00 57.19 84 PHE A N 1
ATOM 706 C CA . PHE A 1 84 ? 20.589 -3.945 -7.924 1.00 57.19 84 PHE A CA 1
ATOM 707 C C . PHE A 1 84 ? 20.732 -4.253 -6.425 1.00 57.19 84 PHE A C 1
ATOM 709 O O . PHE A 1 84 ? 20.954 -3.338 -5.637 1.00 57.19 84 PHE A O 1
ATOM 716 N N . TYR A 1 85 ? 20.568 -5.516 -6.023 1.00 58.94 85 TYR A N 1
ATOM 717 C CA . TYR A 1 85 ? 20.477 -5.903 -4.613 1.00 58.94 85 TYR A CA 1
ATOM 718 C C . TYR A 1 85 ? 21.825 -5.905 -3.878 1.00 58.94 85 TYR A C 1
ATOM 720 O O . TYR A 1 85 ? 21.824 -5.735 -2.666 1.00 58.94 85 TYR A O 1
ATOM 728 N N . ASP A 1 86 ? 22.951 -6.081 -4.577 1.00 58.84 86 ASP A N 1
ATOM 729 C CA . ASP A 1 86 ? 24.253 -6.270 -3.914 1.00 58.84 86 ASP A CA 1
ATOM 730 C C . ASP A 1 86 ? 24.890 -4.949 -3.446 1.00 58.84 86 ASP A C 1
ATOM 732 O O . ASP A 1 86 ? 25.337 -4.862 -2.307 1.00 58.84 86 ASP A O 1
ATOM 736 N N . ASP A 1 87 ? 24.856 -3.892 -4.268 1.00 60.72 87 ASP A N 1
ATOM 737 C CA . ASP A 1 87 ? 25.495 -2.603 -3.931 1.00 60.72 87 ASP A CA 1
ATOM 738 C C . ASP A 1 87 ? 24.498 -1.493 -3.525 1.00 60.72 87 ASP A C 1
ATOM 740 O O . ASP A 1 87 ? 24.889 -0.504 -2.906 1.00 60.72 87 ASP A O 1
ATOM 744 N N . PHE A 1 88 ? 23.204 -1.632 -3.854 1.00 64.19 88 PHE A N 1
ATOM 745 C CA . PHE A 1 88 ? 22.206 -0.548 -3.753 1.00 64.19 88 PHE A CA 1
ATOM 746 C C . PHE A 1 88 ? 20.856 -0.990 -3.149 1.00 64.19 88 PHE A C 1
ATOM 748 O O . PHE A 1 88 ? 19.814 -0.392 -3.430 1.00 64.19 88 PHE A O 1
ATOM 755 N N . TYR A 1 89 ? 20.858 -2.019 -2.294 1.00 67.62 89 TYR A N 1
ATOM 756 C CA . TYR A 1 89 ? 19.655 -2.567 -1.641 1.00 67.62 89 TYR A CA 1
ATOM 757 C C . TYR A 1 89 ? 18.763 -1.504 -0.971 1.00 67.62 89 TYR A C 1
ATOM 759 O O . TYR A 1 89 ? 17.536 -1.538 -1.091 1.00 67.62 89 TYR A O 1
ATOM 767 N N . GLU A 1 90 ? 19.375 -0.540 -0.279 1.00 70.75 90 GLU A N 1
ATOM 768 C CA . GLU A 1 90 ? 18.647 0.522 0.427 1.00 70.75 90 GLU A CA 1
ATOM 769 C C . GLU A 1 90 ? 17.871 1.426 -0.538 1.00 70.75 90 GLU A C 1
ATOM 771 O O . GLU A 1 90 ? 16.690 1.697 -0.311 1.00 70.75 90 GLU A O 1
ATOM 776 N N . ASP A 1 91 ? 18.485 1.829 -1.651 1.00 73.38 91 ASP A N 1
ATOM 777 C CA . ASP A 1 91 ? 17.828 2.653 -2.670 1.00 73.38 91 ASP A CA 1
ATOM 778 C C . ASP A 1 91 ? 16.677 1.884 -3.332 1.00 73.38 91 ASP A C 1
ATOM 780 O O . ASP A 1 91 ? 15.603 2.437 -3.577 1.00 73.38 91 ASP A O 1
ATOM 784 N N . PHE A 1 92 ? 16.863 0.585 -3.572 1.00 76.75 92 PHE A N 1
ATOM 785 C CA . PHE A 1 92 ? 15.851 -0.287 -4.166 1.00 76.75 92 PHE A CA 1
ATOM 786 C C . PHE A 1 92 ? 14.603 -0.421 -3.280 1.00 76.75 92 PHE A C 1
ATOM 788 O O . PHE A 1 92 ? 13.483 -0.170 -3.734 1.00 76.75 92 PHE A O 1
ATOM 795 N N . SER A 1 93 ? 14.798 -0.726 -1.994 1.00 83.62 93 SER A N 1
ATOM 796 C CA . SER A 1 93 ? 13.726 -0.823 -0.995 1.00 83.62 93 SER A CA 1
ATOM 797 C C . SER A 1 93 ? 12.979 0.508 -0.829 1.00 83.62 93 SER A C 1
ATOM 799 O O . SER A 1 93 ? 11.744 0.537 -0.734 1.00 83.62 93 SER A O 1
ATOM 801 N N . GLN A 1 94 ? 13.701 1.633 -0.857 1.00 85.81 94 GLN A N 1
ATOM 802 C CA . GLN A 1 94 ? 13.110 2.972 -0.800 1.00 85.81 94 GLN A CA 1
ATOM 803 C C . GLN A 1 94 ? 12.261 3.286 -2.038 1.00 85.81 94 GLN A C 1
ATOM 805 O O . GLN A 1 94 ? 11.140 3.778 -1.896 1.00 85.81 94 GLN A O 1
ATOM 810 N N . ILE A 1 95 ? 12.749 2.970 -3.242 1.00 85.44 95 ILE A N 1
ATOM 811 C CA . ILE A 1 95 ? 12.000 3.155 -4.495 1.00 85.44 95 ILE A CA 1
ATOM 812 C C . ILE A 1 95 ? 10.732 2.296 -4.485 1.00 85.44 95 ILE A C 1
ATOM 814 O O . ILE A 1 95 ? 9.644 2.817 -4.731 1.00 85.44 95 ILE A O 1
ATOM 818 N N . SER A 1 96 ? 10.859 1.014 -4.134 1.00 87.81 96 SER A N 1
ATOM 819 C CA . SER A 1 96 ? 9.746 0.065 -3.997 1.00 87.81 96 SER A CA 1
ATOM 820 C C . SER A 1 96 ? 8.673 0.608 -3.048 1.00 87.81 96 SER A C 1
ATOM 822 O O . SER A 1 96 ? 7.493 0.697 -3.397 1.00 87.81 96 SER A O 1
ATOM 824 N N . THR A 1 97 ? 9.100 1.076 -1.870 1.00 92.69 97 THR A N 1
ATOM 825 C CA . THR A 1 97 ? 8.217 1.663 -0.855 1.00 92.69 97 THR A CA 1
ATOM 826 C C . THR A 1 97 ? 7.533 2.927 -1.365 1.00 92.69 97 THR A C 1
ATOM 828 O O . THR A 1 97 ? 6.324 3.073 -1.189 1.00 92.69 97 THR A O 1
ATOM 831 N N . ARG A 1 98 ? 8.271 3.826 -2.027 1.00 92.06 98 ARG A N 1
ATOM 832 C CA . ARG A 1 98 ? 7.730 5.077 -2.567 1.00 92.06 98 ARG A CA 1
ATOM 833 C C . ARG A 1 98 ? 6.669 4.814 -3.630 1.00 92.06 98 ARG A C 1
ATOM 835 O O . ARG A 1 98 ? 5.562 5.317 -3.499 1.00 92.06 98 ARG A O 1
ATOM 842 N N . VAL A 1 99 ? 6.981 4.006 -4.642 1.00 92.12 99 VAL A N 1
ATOM 843 C CA . VAL A 1 99 ? 6.050 3.703 -5.740 1.00 92.12 99 VAL A CA 1
ATOM 844 C C . VAL A 1 99 ? 4.786 3.020 -5.208 1.00 92.12 99 VAL A C 1
ATOM 846 O O . VAL A 1 99 ? 3.681 3.374 -5.614 1.00 92.12 99 VAL A O 1
ATOM 849 N N . CYS A 1 100 ? 4.924 2.089 -4.255 1.00 94.69 100 CYS A N 1
ATOM 850 C CA . CYS A 1 100 ? 3.767 1.464 -3.613 1.00 94.69 100 CYS A CA 1
ATOM 851 C C . CYS A 1 100 ? 2.940 2.474 -2.808 1.00 94.69 100 CYS A C 1
ATOM 853 O O . CYS A 1 100 ? 1.720 2.462 -2.916 1.00 94.69 100 CYS A O 1
ATOM 855 N N . ASN A 1 101 ? 3.575 3.344 -2.019 1.00 94.88 101 ASN A N 1
ATOM 856 C CA . ASN A 1 101 ? 2.872 4.334 -1.205 1.00 94.88 101 ASN A CA 1
ATOM 857 C C . ASN A 1 101 ? 2.107 5.346 -2.068 1.00 94.88 101 ASN A C 1
ATOM 859 O O . ASN A 1 101 ? 0.935 5.590 -1.817 1.00 94.88 101 ASN A O 1
ATOM 863 N N . GLU A 1 102 ? 2.738 5.898 -3.104 1.00 93.69 102 GLU A N 1
ATOM 864 C CA . GLU A 1 102 ? 2.098 6.888 -3.977 1.00 93.69 102 GLU A CA 1
ATOM 865 C C . GLU A 1 102 ? 0.934 6.290 -4.777 1.00 93.69 102 GLU A C 1
ATOM 867 O O . GLU A 1 102 ? -0.133 6.887 -4.878 1.00 93.69 102 GLU A O 1
ATOM 872 N N . PHE A 1 103 ? 1.075 5.068 -5.295 1.00 94.19 103 PHE A N 1
ATOM 873 C CA . PHE A 1 103 ? -0.051 4.419 -5.966 1.00 94.19 103 PHE A CA 1
ATOM 874 C C . PHE A 1 103 ? -1.163 4.024 -4.973 1.00 94.19 103 PHE A C 1
ATOM 876 O O . PHE A 1 103 ? -2.355 4.141 -5.267 1.00 94.19 103 PHE A O 1
ATOM 883 N N . ALA A 1 104 ? -0.798 3.619 -3.755 1.00 95.69 104 ALA A N 1
ATOM 884 C CA . ALA A 1 104 ? -1.749 3.313 -2.693 1.00 95.69 104 ALA A CA 1
ATOM 885 C C . ALA A 1 104 ? -2.567 4.543 -2.259 1.00 95.69 104 ALA A C 1
ATOM 887 O O . ALA A 1 104 ? -3.782 4.419 -2.076 1.00 95.69 104 ALA A O 1
ATOM 888 N N . THR A 1 105 ? -1.954 5.722 -2.125 1.00 93.12 105 THR A N 1
ATOM 889 C CA . THR A 1 105 ? -2.673 6.966 -1.788 1.00 93.12 105 THR A CA 1
ATOM 890 C C . THR A 1 105 ? -3.615 7.392 -2.914 1.00 93.12 105 THR A C 1
ATOM 892 O O . THR A 1 105 ? -4.708 7.896 -2.648 1.00 93.12 105 THR A O 1
ATOM 895 N N . GLN A 1 106 ? -3.264 7.117 -4.172 1.00 92.75 106 GLN A N 1
ATOM 896 C CA . GLN A 1 106 ? -4.159 7.344 -5.308 1.00 92.75 106 GLN A CA 1
ATOM 897 C C . GLN A 1 106 ? -5.393 6.458 -5.258 1.00 92.75 106 GLN A C 1
ATOM 899 O O . GLN A 1 106 ? -6.511 6.967 -5.334 1.00 92.75 106 GLN A O 1
ATOM 904 N N . LEU A 1 107 ? -5.211 5.155 -5.051 1.00 92.62 107 LEU A N 1
ATOM 905 C CA . LEU A 1 107 ? -6.329 4.224 -4.899 1.00 92.62 107 LEU A CA 1
ATOM 906 C C . LEU A 1 107 ? -7.205 4.579 -3.695 1.00 92.62 107 LEU A C 1
ATOM 908 O O . LEU A 1 107 ? -8.429 4.499 -3.774 1.00 92.62 107 LEU A O 1
ATOM 912 N N . GLU A 1 108 ? -6.590 5.024 -2.600 1.00 93.88 108 GLU A N 1
ATOM 913 C CA . GLU A 1 108 ? -7.310 5.511 -1.430 1.00 93.88 108 GLU A CA 1
ATOM 914 C C . GLU A 1 108 ? -8.154 6.753 -1.746 1.00 93.88 108 GLU A C 1
ATOM 916 O O . GLU A 1 108 ? -9.327 6.799 -1.376 1.00 93.88 108 GLU A O 1
ATOM 921 N N . SER A 1 109 ? -7.601 7.737 -2.462 1.00 90.38 109 SER A N 1
ATOM 922 C CA . SER A 1 109 ? -8.352 8.939 -2.853 1.00 90.38 109 SER A CA 1
ATOM 923 C C . SER A 1 109 ? -9.473 8.649 -3.860 1.00 90.38 109 SER A C 1
ATOM 925 O O . SER A 1 109 ? -10.497 9.328 -3.842 1.00 90.38 109 SER A O 1
ATOM 927 N N . ALA A 1 110 ? -9.334 7.593 -4.667 1.00 89.25 110 ALA A N 1
ATOM 928 C CA . ALA A 1 110 ? -10.393 7.067 -5.528 1.00 89.25 110 ALA A CA 1
ATOM 929 C C . ALA A 1 110 ? -11.465 6.249 -4.770 1.00 89.25 110 ALA A C 1
ATOM 931 O O . ALA A 1 110 ? -12.443 5.812 -5.376 1.00 89.25 110 ALA A O 1
ATOM 932 N N . GLY A 1 111 ? -11.300 6.018 -3.461 1.00 88.50 111 GLY A N 1
ATOM 933 C CA . GLY A 1 111 ? -12.222 5.233 -2.633 1.00 88.50 111 GLY A CA 1
ATOM 934 C C . GLY A 1 111 ? -12.039 3.713 -2.725 1.00 88.50 111 GLY A C 1
ATOM 935 O O . GLY A 1 111 ? -12.821 2.970 -2.137 1.00 88.50 111 GLY A O 1
ATOM 936 N N . LEU A 1 112 ? -11.002 3.241 -3.420 1.00 91.25 112 LEU A N 1
ATOM 937 C CA . LEU A 1 112 ? -10.659 1.828 -3.615 1.00 91.25 112 LEU A CA 1
ATOM 938 C C . LEU A 1 112 ? -9.595 1.377 -2.601 1.00 91.25 112 LEU A C 1
ATOM 940 O O . LEU A 1 112 ? -8.538 0.845 -2.958 1.00 91.25 112 LEU A O 1
ATOM 944 N N . TRP A 1 113 ? -9.846 1.616 -1.315 1.00 93.31 113 TRP A N 1
ATOM 945 C CA . TRP A 1 113 ? -8.856 1.378 -0.261 1.00 93.31 113 TRP A CA 1
ATOM 946 C C . TRP A 1 113 ? -8.490 -0.109 -0.113 1.00 93.31 113 TRP A C 1
ATOM 948 O O . TRP A 1 113 ? -7.354 -0.426 0.237 1.00 93.31 113 TRP A O 1
ATOM 958 N N . GLU A 1 114 ? -9.392 -1.043 -0.432 1.00 93.88 114 GLU A N 1
ATOM 959 C CA . GLU A 1 114 ? -9.087 -2.477 -0.419 1.00 93.88 114 GLU A CA 1
ATOM 960 C C . GLU A 1 114 ? -7.983 -2.852 -1.421 1.00 93.88 114 GLU A C 1
ATOM 962 O O . GLU A 1 114 ? -7.151 -3.718 -1.144 1.00 93.88 114 GLU A O 1
ATOM 967 N N . TRP A 1 115 ? -7.926 -2.163 -2.562 1.00 94.25 115 TRP A N 1
ATOM 968 C CA . TRP A 1 115 ? -6.876 -2.334 -3.565 1.00 94.25 115 TRP A CA 1
ATOM 969 C C . TRP A 1 115 ? -5.607 -1.574 -3.187 1.00 94.25 115 TRP A C 1
ATOM 971 O O . TRP A 1 115 ? -4.506 -2.046 -3.461 1.00 94.25 115 TRP A O 1
ATOM 981 N N . SER A 1 116 ? -5.742 -0.453 -2.478 1.00 95.69 116 SER A N 1
ATOM 982 C CA . SER A 1 116 ? -4.609 0.232 -1.851 1.00 95.69 116 SER A CA 1
ATOM 983 C C . SER A 1 116 ? -3.856 -0.703 -0.887 1.00 95.69 116 SER A C 1
ATOM 985 O O . SER A 1 116 ? -2.629 -0.802 -0.955 1.00 95.69 116 SER A O 1
ATOM 987 N N . VAL A 1 117 ? -4.572 -1.517 -0.091 1.00 95.31 117 VAL A N 1
ATOM 988 C CA . VAL A 1 117 ? -3.954 -2.574 0.738 1.00 95.31 117 VAL A CA 1
ATOM 989 C C . VAL A 1 117 ? -3.169 -3.566 -0.123 1.00 95.31 117 VAL A C 1
ATOM 991 O O . VAL A 1 117 ? -2.030 -3.888 0.210 1.00 95.31 117 VAL A O 1
ATOM 994 N N . PHE A 1 118 ? -3.744 -4.034 -1.235 1.00 95.56 118 PHE A N 1
ATOM 995 C CA . PHE A 1 118 ? -3.057 -4.950 -2.152 1.00 95.56 118 PHE A CA 1
ATOM 996 C C . PHE A 1 118 ? -1.743 -4.359 -2.675 1.00 95.56 118 PHE A C 1
ATOM 998 O O . PHE A 1 118 ? -0.728 -5.049 -2.681 1.00 95.56 118 PHE A O 1
ATOM 1005 N N . VAL A 1 119 ? -1.723 -3.081 -3.054 1.00 95.94 119 VAL A N 1
ATOM 1006 C CA . VAL A 1 119 ? -0.498 -2.404 -3.505 1.00 95.94 119 VAL A CA 1
ATOM 1007 C C . VAL A 1 119 ? 0.547 -2.353 -2.388 1.00 95.94 119 VAL A C 1
ATOM 1009 O O . VAL A 1 119 ? 1.684 -2.767 -2.610 1.00 95.94 119 VAL A O 1
ATOM 1012 N N . LEU A 1 120 ? 0.164 -1.943 -1.174 1.00 95.75 120 LEU A N 1
ATOM 1013 C CA . LEU A 1 120 ? 1.073 -1.866 -0.022 1.00 95.75 120 LEU A CA 1
ATOM 1014 C C . LEU A 1 120 ? 1.665 -3.224 0.381 1.00 95.75 120 LEU A C 1
ATOM 1016 O O . LEU A 1 120 ? 2.783 -3.276 0.893 1.00 95.75 120 LEU A O 1
ATOM 1020 N N . LEU A 1 121 ? 0.965 -4.334 0.126 1.00 94.69 121 LEU A N 1
ATOM 1021 C CA . LEU A 1 121 ? 1.484 -5.678 0.408 1.00 94.69 121 LEU A CA 1
ATOM 1022 C C . LEU A 1 121 ? 2.735 -6.035 -0.410 1.00 94.69 121 LEU A C 1
ATOM 1024 O O . LEU A 1 121 ? 3.461 -6.952 -0.031 1.00 94.69 121 LEU A O 1
ATOM 1028 N N . HIS A 1 122 ? 3.018 -5.299 -1.484 1.00 92.62 122 HIS A N 1
ATOM 1029 C CA . HIS A 1 122 ? 4.192 -5.510 -2.326 1.00 92.62 122 HIS A CA 1
ATOM 1030 C C . HIS A 1 122 ? 5.461 -4.808 -1.829 1.00 92.62 122 HIS A C 1
ATOM 1032 O O . HIS A 1 122 ? 6.511 -4.983 -2.440 1.00 92.62 122 HIS A O 1
ATOM 1038 N N . ILE A 1 123 ? 5.387 -4.051 -0.729 1.00 93.00 123 ILE A N 1
ATOM 1039 C CA . ILE A 1 123 ? 6.564 -3.472 -0.071 1.00 93.00 123 ILE A CA 1
ATOM 1040 C C . ILE A 1 123 ? 7.448 -4.606 0.462 1.00 93.00 123 ILE A C 1
ATOM 1042 O O . ILE A 1 123 ? 6.960 -5.493 1.160 1.00 93.00 123 ILE A O 1
ATOM 1046 N N . GLU A 1 124 ? 8.750 -4.570 0.188 1.00 89.06 124 GLU A N 1
ATOM 1047 C CA . GLU A 1 124 ? 9.703 -5.617 0.593 1.00 89.06 124 GLU A CA 1
ATOM 1048 C C . GLU A 1 124 ? 9.913 -5.668 2.112 1.00 89.06 124 GLU A C 1
ATOM 1050 O O . GLU A 1 124 ? 9.767 -6.722 2.743 1.00 89.06 124 GLU A O 1
ATOM 1055 N N . ASN A 1 125 ? 10.192 -4.513 2.722 1.00 90.44 125 ASN A N 1
ATOM 1056 C CA . ASN A 1 125 ? 10.449 -4.418 4.153 1.00 90.44 125 ASN A CA 1
ATOM 1057 C C . ASN A 1 125 ? 9.176 -4.721 4.963 1.00 90.44 125 ASN A C 1
ATOM 1059 O O . ASN A 1 125 ? 8.173 -4.011 4.911 1.00 90.44 125 ASN A O 1
ATOM 1063 N N . ALA A 1 126 ? 9.231 -5.798 5.751 1.00 92.50 126 ALA A N 1
ATOM 1064 C CA . ALA A 1 126 ? 8.084 -6.289 6.507 1.00 92.50 126 ALA A CA 1
ATOM 1065 C C . ALA A 1 126 ? 7.572 -5.295 7.558 1.00 92.50 126 ALA A C 1
ATOM 1067 O O . ALA A 1 126 ? 6.362 -5.190 7.753 1.00 92.50 126 ALA A O 1
ATOM 1068 N N . LYS A 1 127 ? 8.474 -4.550 8.210 1.00 93.44 127 LYS A N 1
ATOM 1069 C CA . LYS A 1 127 ? 8.108 -3.598 9.267 1.00 93.44 127 LYS A CA 1
ATOM 1070 C C . LYS A 1 127 ? 7.377 -2.390 8.689 1.00 93.44 127 LYS A C 1
ATOM 1072 O O . LYS A 1 127 ? 6.353 -1.981 9.230 1.00 93.44 127 LYS A O 1
ATOM 1077 N N . THR A 1 128 ? 7.880 -1.838 7.584 1.00 93.12 128 THR A N 1
ATOM 1078 C CA . THR A 1 128 ? 7.229 -0.708 6.907 1.00 93.12 128 THR A CA 1
ATOM 1079 C C . THR A 1 128 ? 5.904 -1.146 6.294 1.00 93.12 128 THR A C 1
ATOM 1081 O O . THR A 1 128 ? 4.894 -0.482 6.511 1.00 93.12 128 THR A O 1
ATOM 1084 N N . ARG A 1 129 ? 5.868 -2.311 5.631 1.00 95.69 129 ARG A N 1
ATOM 1085 C CA . ARG A 1 129 ? 4.643 -2.914 5.087 1.00 95.69 129 ARG A CA 1
ATOM 1086 C C . ARG A 1 129 ? 3.552 -3.051 6.147 1.00 95.69 129 ARG A C 1
ATOM 1088 O O . ARG A 1 129 ? 2.427 -2.610 5.928 1.00 95.69 129 ARG A O 1
ATOM 1095 N N . GLU A 1 130 ? 3.878 -3.632 7.302 1.00 95.44 130 GLU A N 1
ATOM 1096 C CA . GLU A 1 130 ? 2.932 -3.774 8.412 1.00 95.44 130 GLU A CA 1
ATOM 1097 C C . GLU A 1 130 ? 2.419 -2.414 8.897 1.00 95.44 130 GLU A C 1
ATOM 1099 O O . GLU A 1 130 ? 1.211 -2.248 9.064 1.00 95.44 130 GLU A O 1
ATOM 1104 N N . ALA A 1 131 ? 3.304 -1.432 9.082 1.00 95.38 131 ALA A N 1
ATOM 1105 C CA . ALA A 1 131 ? 2.919 -0.100 9.539 1.00 95.38 131 ALA A CA 1
ATOM 1106 C C . ALA A 1 131 ? 1.966 0.604 8.558 1.00 95.38 131 ALA A C 1
ATOM 1108 O O . ALA A 1 131 ? 0.928 1.118 8.980 1.00 95.38 131 ALA A O 1
ATOM 1109 N N . PHE A 1 132 ? 2.271 0.584 7.256 1.00 95.62 132 PHE A N 1
ATOM 1110 C CA . PHE A 1 132 ? 1.423 1.194 6.229 1.00 95.62 132 PHE A CA 1
ATOM 1111 C C . PHE A 1 132 ? 0.055 0.514 6.140 1.00 95.62 132 PHE A C 1
ATOM 1113 O O . PHE A 1 132 ? -0.970 1.196 6.164 1.00 95.62 132 PHE A O 1
ATOM 1120 N N . VAL A 1 133 ? 0.018 -0.823 6.114 1.00 96.12 133 VAL A N 1
ATOM 1121 C CA . VAL A 1 133 ? -1.243 -1.577 6.047 1.00 96.12 133 VAL A CA 1
ATOM 1122 C C . VAL A 1 133 ? -2.091 -1.345 7.300 1.00 96.12 133 VAL A C 1
ATOM 1124 O O . VAL A 1 133 ? -3.289 -1.089 7.184 1.00 96.12 133 VAL A O 1
ATOM 1127 N N . LYS A 1 134 ? -1.494 -1.366 8.499 1.00 95.06 134 LYS A N 1
ATOM 1128 C CA . LYS A 1 134 ? -2.214 -1.066 9.748 1.00 95.06 134 LYS A CA 1
ATOM 1129 C C . LYS A 1 134 ? -2.760 0.359 9.776 1.00 95.06 134 LYS A C 1
ATOM 1131 O O . LYS A 1 134 ? -3.895 0.553 10.201 1.00 95.06 134 LYS A O 1
ATOM 1136 N N . CYS A 1 135 ? -1.981 1.338 9.317 1.00 94.69 135 CYS A N 1
ATOM 1137 C CA . CYS A 1 135 ? -2.415 2.732 9.239 1.00 94.69 135 CYS A CA 1
ATOM 1138 C C . CYS A 1 135 ? -3.613 2.893 8.290 1.00 94.69 135 CYS A C 1
ATOM 1140 O O . CYS A 1 135 ? -4.624 3.487 8.668 1.00 94.69 135 CYS A O 1
ATOM 1142 N N . LEU A 1 136 ? -3.538 2.296 7.095 1.00 94.69 136 LEU A N 1
ATOM 1143 C CA . LEU A 1 136 ? -4.613 2.332 6.104 1.00 94.69 136 LEU A CA 1
ATOM 1144 C C . LEU A 1 136 ? -5.892 1.667 6.638 1.00 94.69 136 LEU A C 1
ATOM 1146 O O . LEU A 1 136 ? -6.967 2.257 6.582 1.00 94.69 136 LEU A O 1
ATOM 1150 N N . ILE A 1 137 ? -5.782 0.478 7.240 1.00 93.19 137 ILE A N 1
ATOM 1151 C CA . ILE A 1 137 ? -6.924 -0.213 7.862 1.00 93.19 137 ILE A CA 1
ATOM 1152 C C . ILE A 1 137 ? -7.513 0.630 8.998 1.00 93.19 137 ILE A C 1
ATOM 1154 O O . ILE A 1 137 ? -8.726 0.806 9.065 1.00 93.19 137 ILE A O 1
ATOM 1158 N N . GLY A 1 138 ? -6.672 1.203 9.863 1.00 90.62 138 GLY A N 1
ATOM 1159 C CA . GLY A 1 138 ? -7.111 2.060 10.965 1.00 90.62 138 GLY A CA 1
ATOM 1160 C C . GLY A 1 138 ? -7.955 3.259 10.520 1.00 90.62 138 GLY A C 1
ATOM 1161 O O . GLY A 1 138 ? -8.853 3.668 11.253 1.00 90.62 138 GLY A O 1
ATOM 1162 N N . ARG A 1 139 ? -7.705 3.789 9.316 1.00 89.06 139 ARG A N 1
ATOM 1163 C CA . ARG A 1 139 ? -8.465 4.901 8.722 1.00 89.06 139 ARG A CA 1
ATOM 1164 C C . ARG A 1 139 ? -9.824 4.481 8.153 1.00 89.06 139 ARG A C 1
ATOM 1166 O O . ARG A 1 139 ? -10.774 5.249 8.268 1.00 89.06 139 ARG A O 1
ATOM 1173 N N . HIS A 1 140 ? -9.916 3.294 7.549 1.00 88.12 140 HIS A N 1
ATOM 1174 C CA . HIS A 1 140 ? -11.107 2.844 6.799 1.00 88.12 140 HIS A CA 1
ATOM 1175 C C . HIS A 1 140 ? -12.025 1.889 7.561 1.00 88.12 140 HIS A C 1
ATOM 1177 O O . HIS A 1 140 ? -13.135 1.600 7.115 1.00 88.12 140 HIS A O 1
ATOM 1183 N N . VAL A 1 141 ? -11.588 1.390 8.715 1.00 86.75 141 VAL A N 1
ATOM 1184 C CA . VAL A 1 141 ? -12.400 0.510 9.553 1.00 86.75 141 VAL A CA 1
ATOM 1185 C C . VAL A 1 141 ? -13.649 1.226 10.068 1.00 86.75 141 VAL A C 1
ATOM 1187 O O . VAL A 1 141 ? -13.599 2.356 10.553 1.00 86.75 141 VAL A O 1
ATOM 1190 N N . SER A 1 142 ? -14.780 0.519 10.028 1.00 78.94 142 SER A N 1
ATOM 1191 C CA . SER A 1 142 ? -16.058 1.009 10.543 1.00 78.94 142 SER A CA 1
ATOM 1192 C C . SER A 1 142 ? -16.568 0.152 11.701 1.00 78.94 142 SER A C 1
ATOM 1194 O O . SER A 1 142 ? -16.471 -1.078 11.694 1.00 78.94 142 SER A O 1
ATOM 1196 N N . LEU A 1 143 ? -17.150 0.809 12.708 1.00 71.31 143 LEU A N 1
ATOM 1197 C CA . LEU A 1 143 ? -17.894 0.144 13.778 1.00 71.31 143 LEU A CA 1
ATOM 1198 C C . LEU A 1 143 ? -19.303 -0.154 13.261 1.00 71.31 143 LEU A C 1
ATOM 1200 O O . LEU A 1 143 ? -20.219 0.645 13.445 1.00 71.31 143 LEU A O 1
ATOM 1204 N N . VAL A 1 144 ? -19.473 -1.279 12.568 1.00 63.72 144 VAL A N 1
ATOM 1205 C CA . VAL A 1 144 ? -20.810 -1.763 12.205 1.00 63.72 144 VAL A CA 1
ATOM 1206 C C . VAL A 1 144 ? -21.504 -2.203 13.492 1.00 63.72 144 VAL A C 1
ATOM 1208 O O . VAL A 1 144 ? -21.098 -3.182 14.118 1.00 63.72 144 VAL A O 1
ATOM 1211 N N . LEU A 1 145 ? -22.526 -1.454 13.910 1.00 55.66 145 LEU A N 1
ATOM 1212 C CA . LEU A 1 145 ? -23.370 -1.842 15.035 1.00 55.66 145 LEU A CA 1
ATOM 1213 C C . LEU A 1 145 ? -24.234 -3.041 14.603 1.00 55.66 145 LEU A C 1
ATOM 1215 O O . LEU A 1 145 ? -24.788 -3.006 13.499 1.00 55.66 145 LEU A O 1
ATOM 1219 N N . PRO A 1 146 ? -24.375 -4.096 15.425 1.00 51.34 146 PRO A N 1
ATOM 1220 C CA . PRO A 1 146 ? -25.263 -5.204 15.104 1.00 51.34 146 PRO A CA 1
ATOM 1221 C C . PRO A 1 146 ? -26.678 -4.690 14.827 1.00 51.34 146 PRO A C 1
ATOM 1223 O O . PRO A 1 146 ? -27.281 -4.041 15.681 1.00 51.34 146 PRO A O 1
ATOM 1226 N N . SER A 1 147 ? -27.238 -5.021 13.659 1.00 44.97 147 SER A N 1
ATOM 1227 C CA . SER A 1 147 ? -28.623 -4.675 13.293 1.00 44.97 147 SER A CA 1
ATOM 1228 C C . SER A 1 147 ? -29.657 -5.192 14.305 1.00 44.97 147 SER A C 1
ATOM 1230 O O . SER A 1 147 ? -30.759 -4.660 14.378 1.00 44.97 147 SER A O 1
ATOM 1232 N N . ALA A 1 148 ? -29.287 -6.172 15.137 1.00 51.59 148 ALA A N 1
ATOM 1233 C CA . ALA A 1 148 ? -30.085 -6.648 16.263 1.00 51.59 148 ALA A CA 1
ATOM 1234 C C . ALA A 1 148 ? -30.427 -5.545 17.288 1.00 51.59 148 ALA A C 1
ATOM 1236 O O . ALA A 1 148 ? -31.489 -5.607 17.897 1.00 51.59 148 ALA A O 1
ATOM 1237 N N . LEU A 1 149 ? -29.588 -4.511 17.440 1.00 47.88 149 LEU A N 1
ATOM 1238 C CA . LEU A 1 149 ? -29.861 -3.380 18.338 1.00 47.88 149 LEU A CA 1
ATOM 1239 C C . LEU A 1 149 ? -30.781 -2.313 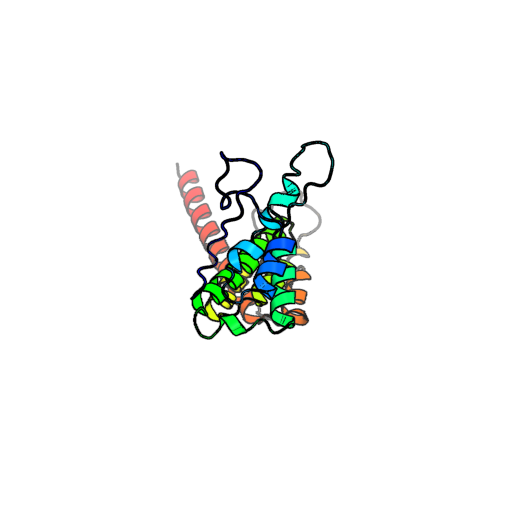17.721 1.00 47.88 149 LEU A C 1
ATOM 1241 O O . LEU A 1 149 ? -31.280 -1.456 18.444 1.00 47.88 149 LEU A O 1
ATOM 1245 N N . LEU A 1 150 ? -31.026 -2.352 16.405 1.00 50.66 150 LEU A N 1
ATOM 1246 C CA . LEU A 1 150 ? -31.887 -1.380 15.719 1.00 50.66 150 LEU A CA 1
ATOM 1247 C C . LEU A 1 150 ? -33.367 -1.801 15.675 1.00 50.66 150 LEU A C 1
ATOM 1249 O O . LEU A 1 150 ? -34.228 -0.964 15.429 1.00 50.66 150 LEU A O 1
ATOM 1253 N N . ASN A 1 151 ? -33.675 -3.078 15.922 1.00 44.88 151 ASN A N 1
ATOM 1254 C CA . ASN A 1 151 ? -35.022 -3.631 15.733 1.00 44.88 151 ASN A CA 1
ATOM 1255 C C . ASN A 1 151 ? -35.995 -3.391 16.903 1.00 44.88 151 ASN A C 1
ATOM 1257 O O . ASN A 1 151 ? -37.162 -3.759 16.786 1.00 44.88 151 ASN A O 1
ATOM 1261 N N . ASN A 1 152 ? -35.559 -2.753 17.996 1.00 48.00 152 ASN A N 1
ATOM 1262 C CA . ASN A 1 152 ? -36.414 -2.466 19.157 1.00 48.00 152 ASN A CA 1
ATOM 1263 C C . ASN A 1 152 ? -36.956 -1.024 19.212 1.00 48.00 152 ASN A C 1
ATOM 1265 O O . ASN A 1 152 ? -37.610 -0.664 20.191 1.00 48.00 152 ASN A O 1
ATOM 1269 N N . SER A 1 153 ? -36.746 -0.186 18.189 1.00 45.59 153 SER A N 1
ATOM 1270 C CA . SER A 1 153 ? -37.443 1.104 18.118 1.00 45.59 153 SER A CA 1
ATOM 1271 C C . SER A 1 153 ? -38.855 0.910 17.554 1.00 45.59 153 SER A C 1
ATOM 1273 O O . SER A 1 153 ? -39.091 0.801 16.350 1.00 45.59 153 SER A O 1
ATOM 1275 N N . ASN A 1 154 ? -39.822 0.836 18.469 1.00 41.50 154 ASN A N 1
ATOM 1276 C CA . ASN A 1 154 ? -41.249 0.896 18.172 1.00 41.50 154 ASN A CA 1
ATOM 1277 C C . ASN A 1 154 ? -41.563 2.032 17.181 1.00 41.50 154 ASN A C 1
ATOM 1279 O O . ASN A 1 154 ? -41.136 3.171 17.359 1.00 41.50 154 ASN A O 1
ATOM 1283 N N . LYS A 1 155 ? -42.360 1.708 16.157 1.00 44.94 155 LYS A N 1
ATOM 1284 C CA . LYS A 1 155 ? -42.706 2.513 14.969 1.00 44.94 155 LYS A CA 1
ATOM 1285 C C . LYS A 1 155 ? -43.453 3.839 15.204 1.00 44.94 155 LYS A C 1
ATOM 1287 O O . LYS A 1 155 ? -43.988 4.385 14.248 1.00 44.94 155 LYS A O 1
ATOM 1292 N N . ASN A 1 156 ? -43.488 4.397 16.411 1.00 39.16 156 ASN A N 1
ATOM 1293 C CA . ASN A 1 156 ? -44.332 5.555 16.712 1.00 39.16 156 ASN A CA 1
ATOM 1294 C C . ASN A 1 156 ? -43.574 6.644 17.488 1.00 39.16 156 ASN A C 1
ATOM 1296 O O . ASN A 1 156 ? -43.900 6.880 18.645 1.00 39.16 156 ASN A O 1
ATOM 1300 N N . SER A 1 157 ? -42.574 7.304 16.891 1.00 38.03 157 SER A N 1
ATOM 1301 C CA . SER A 1 157 ? -42.094 8.642 17.308 1.00 38.03 157 SER A CA 1
ATOM 1302 C C . SER A 1 157 ? -41.128 9.225 16.265 1.00 38.03 157 SER A C 1
ATOM 1304 O O . SER A 1 157 ? -40.200 8.523 15.857 1.00 38.03 157 SER A O 1
ATOM 1306 N N . PRO A 1 158 ? -41.297 10.485 15.823 1.00 43.69 158 PRO A N 1
ATOM 1307 C CA . PRO A 1 158 ? -40.320 11.153 14.977 1.00 43.69 158 PRO A CA 1
ATOM 1308 C C . PRO A 1 158 ? -39.163 11.705 15.829 1.00 43.69 158 PRO A C 1
ATOM 1310 O O . PRO A 1 158 ? -39.369 12.211 16.927 1.00 43.69 158 PRO A O 1
ATOM 1313 N N . SER A 1 159 ? -37.950 11.636 15.274 1.00 41.44 159 SER A N 1
ATOM 1314 C CA . SER A 1 159 ? -36.787 12.484 15.591 1.00 41.44 159 SER A CA 1
ATOM 1315 C C . SER A 1 159 ? -36.300 12.576 17.049 1.00 41.44 159 SER A C 1
ATOM 1317 O O . SER A 1 159 ? -36.695 13.493 17.758 1.00 41.44 159 SER A O 1
ATOM 1319 N N . CYS A 1 160 ? -35.311 11.749 17.419 1.00 36.00 160 CYS A N 1
ATOM 1320 C CA . CYS A 1 160 ? -34.088 12.172 18.132 1.00 36.00 160 CYS A CA 1
ATOM 1321 C C . CYS A 1 160 ? -33.166 10.968 18.429 1.00 36.00 160 CYS A C 1
ATOM 1323 O O . CYS A 1 160 ? -33.443 10.119 19.269 1.00 36.00 160 CYS A O 1
ATOM 1325 N N . LEU A 1 161 ? -32.015 10.901 17.752 1.00 43.06 161 LEU A N 1
ATOM 1326 C CA . LEU A 1 161 ? -30.896 10.009 18.099 1.00 43.06 161 LEU A CA 1
ATOM 1327 C C . LEU A 1 161 ? -30.127 10.581 19.309 1.00 43.06 161 LEU A C 1
ATOM 1329 O O . LEU A 1 161 ? -28.940 10.870 19.210 1.00 43.06 161 LEU A O 1
ATOM 1333 N N . SER A 1 162 ? -30.802 10.816 20.436 1.00 43.09 162 SER A N 1
ATOM 1334 C CA . SER A 1 162 ? -30.201 11.442 21.629 1.00 43.09 162 SER A CA 1
ATOM 1335 C C . SER A 1 162 ? -30.354 10.615 22.906 1.00 43.09 162 SER A C 1
ATOM 1337 O O . SER A 1 162 ? -30.314 11.165 24.000 1.00 43.09 162 SER A O 1
ATOM 1339 N N . GLY A 1 163 ? -30.542 9.300 22.795 1.00 44.78 163 GLY A N 1
ATOM 1340 C CA . GLY A 1 163 ? -30.813 8.480 23.977 1.00 44.78 163 GLY A CA 1
ATOM 1341 C C . GLY A 1 163 ? -30.628 6.984 23.787 1.00 44.78 163 GLY A C 1
ATOM 1342 O O . GLY A 1 163 ? -31.344 6.210 24.411 1.00 44.78 163 GLY A O 1
ATOM 1343 N N . LEU A 1 164 ? -29.701 6.549 22.928 1.00 46.09 164 LEU A N 1
ATOM 1344 C CA . LEU A 1 164 ? -29.218 5.173 23.042 1.00 46.09 164 LEU A CA 1
ATOM 1345 C C . LEU A 1 164 ? -28.277 5.130 24.243 1.00 46.09 164 LEU A C 1
ATOM 1347 O O . LEU A 1 164 ? -27.140 5.594 24.172 1.00 46.09 164 LEU A O 1
ATOM 1351 N N . ASP A 1 165 ? -28.816 4.627 25.349 1.00 46.41 165 ASP A N 1
ATOM 1352 C CA . ASP A 1 165 ? -28.118 4.361 26.596 1.00 46.41 165 ASP A CA 1
ATOM 1353 C C . ASP A 1 165 ? -26.970 3.371 26.345 1.00 46.41 165 ASP A C 1
ATOM 1355 O O . ASP A 1 165 ? -27.112 2.146 26.377 1.00 46.41 165 ASP A O 1
ATOM 1359 N N . PHE A 1 166 ? -25.811 3.947 26.032 1.00 46.97 166 PHE A N 1
ATOM 1360 C CA . PHE A 1 166 ? -24.543 3.273 25.772 1.00 46.97 166 PHE A CA 1
ATOM 1361 C C . PHE A 1 166 ? -24.052 2.452 26.986 1.00 46.97 166 PHE A C 1
ATOM 1363 O O . PHE A 1 166 ? -23.096 1.689 26.862 1.00 46.97 166 PHE A O 1
ATOM 1370 N N . MET A 1 167 ? -24.711 2.560 28.148 1.00 47.22 167 MET A N 1
ATOM 1371 C CA . MET A 1 167 ? -24.418 1.789 29.359 1.00 47.22 167 MET A CA 1
ATOM 1372 C C . MET A 1 167 ? -25.251 0.508 29.534 1.00 47.22 167 MET A C 1
ATOM 1374 O O . MET A 1 167 ? -25.164 -0.119 30.593 1.00 47.22 167 MET A O 1
ATOM 1378 N N . SER A 1 168 ? -26.007 0.057 28.526 1.00 46.44 168 SER A N 1
ATOM 1379 C CA . SER A 1 168 ? -26.687 -1.243 28.613 1.00 46.44 168 SER A CA 1
ATOM 1380 C C . SER A 1 168 ? -25.679 -2.391 28.772 1.00 46.44 168 SER A C 1
ATOM 1382 O O . SER A 1 168 ? -24.870 -2.710 27.902 1.00 46.44 168 SER A O 1
ATOM 1384 N N . ARG A 1 169 ? -25.734 -2.978 29.964 1.00 47.28 169 ARG A N 1
ATOM 1385 C CA . ARG A 1 169 ? -24.702 -3.736 30.673 1.00 47.28 169 ARG A CA 1
ATOM 1386 C C . ARG A 1 169 ? -24.611 -5.214 30.269 1.00 47.28 169 ARG A C 1
ATOM 1388 O O . ARG A 1 169 ? -24.163 -6.027 31.066 1.00 47.28 169 ARG A O 1
ATOM 1395 N N . GLU A 1 170 ? -24.989 -5.555 29.039 1.00 42.44 170 GLU A N 1
ATOM 1396 C CA . GLU A 1 170 ? -24.894 -6.916 28.493 1.00 42.44 170 GLU A CA 1
ATOM 1397 C C . GLU A 1 170 ? -24.522 -6.892 27.003 1.00 42.44 170 GLU A C 1
ATOM 1399 O O . GLU A 1 170 ? -25.319 -7.199 26.120 1.00 42.44 170 GLU A O 1
ATOM 1404 N N . VAL A 1 171 ? -23.270 -6.545 26.697 1.00 48.06 171 VAL A N 1
ATOM 1405 C CA . VAL A 1 171 ? -22.676 -6.900 25.401 1.00 48.06 171 VAL A CA 1
ATOM 1406 C C . VAL A 1 171 ? -22.019 -8.265 25.570 1.00 48.06 171 VAL A C 1
ATOM 1408 O O . VAL A 1 171 ? -20.836 -8.375 25.886 1.00 48.06 171 VAL A O 1
ATOM 1411 N N . SER A 1 172 ? -22.812 -9.324 25.405 1.00 38.53 172 SER A N 1
ATOM 1412 C CA . SER A 1 172 ? -22.269 -10.668 25.206 1.00 38.53 172 SER A CA 1
ATOM 1413 C C . SER A 1 172 ? -21.407 -10.646 23.938 1.00 38.53 172 SER A C 1
ATOM 1415 O O . SER A 1 172 ? -21.907 -10.362 22.850 1.00 38.53 172 SER A O 1
ATOM 1417 N N . LEU A 1 173 ? -20.099 -10.902 24.071 1.00 45.44 173 LEU A N 1
ATOM 1418 C CA . LEU A 1 173 ? -19.100 -10.909 22.985 1.00 45.44 173 LEU A CA 1
ATOM 1419 C C . LEU A 1 173 ? -19.229 -12.136 22.057 1.00 45.44 173 LEU A C 1
ATOM 1421 O O . LEU A 1 173 ? -18.240 -12.706 21.599 1.00 45.44 173 LEU A O 1
ATOM 1425 N N . VAL A 1 174 ? -20.461 -12.543 21.774 1.00 44.34 174 VAL A N 1
ATOM 1426 C CA . VAL A 1 174 ? -20.817 -13.545 20.774 1.00 44.34 174 VAL A CA 1
ATOM 1427 C C . VAL A 1 174 ? -21.938 -12.908 19.952 1.00 44.34 174 VAL A C 1
ATOM 1429 O O . VAL A 1 174 ? -23.054 -12.788 20.453 1.00 44.34 174 VAL A O 1
ATOM 1432 N N . PRO A 1 175 ? -21.652 -12.415 18.733 1.00 55.84 175 PRO A N 1
ATOM 1433 C CA . PRO A 1 175 ? -20.806 -13.063 17.733 1.00 55.84 175 PRO A CA 1
ATOM 1434 C C . PRO A 1 175 ? -19.592 -12.223 17.295 1.00 55.84 175 PRO A C 1
ATOM 14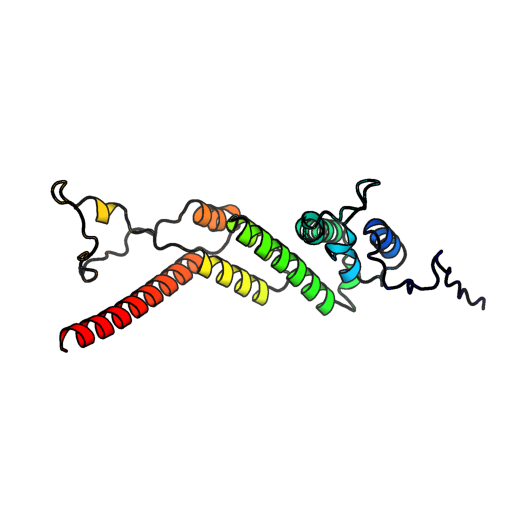36 O O . PRO A 1 175 ? -19.464 -11.044 17.624 1.00 55.84 175 PRO A O 1
ATOM 1439 N N . THR A 1 176 ? -18.704 -12.849 16.512 1.00 55.56 176 THR A N 1
ATOM 1440 C CA . THR A 1 176 ? -17.586 -12.203 15.800 1.00 55.56 176 THR A CA 1
ATOM 1441 C C . THR A 1 176 ? -18.008 -10.851 15.218 1.00 55.56 176 THR A C 1
ATOM 1443 O O . THR A 1 176 ? -19.062 -10.797 14.573 1.00 55.56 176 THR A O 1
ATOM 1446 N N . PRO A 1 177 ? -17.218 -9.774 15.393 1.00 59.78 177 PRO A N 1
ATOM 1447 C CA . PRO A 1 177 ? -17.580 -8.469 14.859 1.00 59.78 177 PRO A CA 1
ATOM 1448 C C . PRO A 1 177 ? -17.770 -8.599 13.349 1.00 59.78 177 PRO A C 1
ATOM 1450 O O . PRO A 1 177 ? -16.863 -9.031 12.635 1.00 59.78 177 PRO A O 1
ATOM 1453 N N . LEU A 1 178 ? -18.969 -8.263 12.873 1.00 67.44 178 LEU A N 1
ATOM 1454 C CA . LEU A 1 178 ? -19.316 -8.404 11.465 1.00 67.44 178 LEU A CA 1
ATOM 1455 C C . LEU A 1 178 ? -18.311 -7.610 10.625 1.00 67.44 178 LEU A C 1
ATOM 1457 O O . LEU A 1 178 ? -18.036 -6.431 10.884 1.00 67.44 178 LEU A O 1
ATOM 1461 N N . LEU A 1 179 ? -17.710 -8.301 9.660 1.00 75.00 179 LEU A N 1
ATOM 1462 C CA . LEU A 1 179 ? -16.793 -7.704 8.705 1.00 75.00 179 LEU A CA 1
ATOM 1463 C C . LEU A 1 179 ? -17.598 -7.148 7.531 1.00 75.00 179 LEU A C 1
ATOM 1465 O O . LEU A 1 179 ? -18.478 -7.815 6.988 1.00 75.00 179 LEU A O 1
ATOM 1469 N N . THR A 1 180 ? -17.281 -5.925 7.125 1.00 82.25 180 THR A N 1
ATOM 1470 C CA . THR A 1 180 ? -17.829 -5.312 5.908 1.00 82.25 180 THR A CA 1
ATOM 1471 C C . THR A 1 180 ? -17.346 -6.086 4.676 1.00 82.25 180 THR A C 1
ATOM 1473 O O . THR A 1 180 ? -16.293 -6.717 4.722 1.00 82.25 180 THR A O 1
ATOM 1476 N N . LYS A 1 181 ? -18.047 -6.011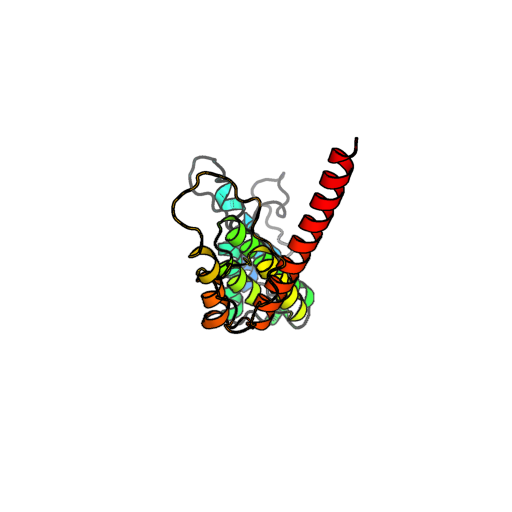 3.535 1.00 84.38 181 LYS A N 1
ATOM 1477 C CA . LYS A 1 181 ? -17.624 -6.677 2.283 1.00 84.38 181 LYS A CA 1
ATOM 1478 C C . LYS A 1 181 ? -16.151 -6.397 1.928 1.00 84.38 181 LYS A C 1
ATOM 1480 O O . LYS A 1 181 ? -15.410 -7.334 1.642 1.00 84.38 181 LYS A O 1
ATOM 1485 N N . ALA A 1 182 ? -15.708 -5.144 2.025 1.00 84.12 182 ALA A N 1
ATOM 1486 C CA . ALA A 1 182 ? -14.311 -4.769 1.789 1.00 84.12 182 ALA A CA 1
ATOM 1487 C C . ALA A 1 182 ? -13.346 -5.377 2.831 1.00 84.12 182 ALA A C 1
ATOM 1489 O O . ALA A 1 182 ? -12.315 -5.937 2.472 1.00 84.12 182 ALA A O 1
ATOM 1490 N N . GLU A 1 183 ? -13.718 -5.391 4.115 1.00 87.56 183 GLU A N 1
ATOM 1491 C CA . GLU A 1 183 ? -12.930 -6.038 5.176 1.00 87.56 183 GLU A CA 1
ATOM 1492 C C . GLU A 1 183 ? -12.820 -7.557 4.955 1.00 87.56 183 GLU A C 1
ATOM 1494 O O . GLU A 1 183 ? -11.740 -8.128 5.094 1.00 87.56 183 GLU A O 1
ATOM 1499 N N . THR A 1 184 ? -13.909 -8.220 4.541 1.00 87.81 184 THR A N 1
ATOM 1500 C CA . THR A 1 184 ? -13.877 -9.652 4.200 1.00 87.81 184 THR A CA 1
ATOM 1501 C C . THR A 1 184 ? -12.990 -9.936 2.996 1.00 87.81 184 THR A C 1
ATOM 1503 O O . THR A 1 184 ? -12.329 -10.968 2.969 1.00 87.81 184 THR A O 1
ATOM 1506 N N . PHE A 1 185 ? -12.937 -9.033 2.013 1.00 90.75 185 PHE A N 1
ATOM 1507 C CA . PHE A 1 185 ? -12.026 -9.155 0.879 1.00 90.75 185 PHE A CA 1
ATOM 1508 C C . PHE A 1 185 ? -10.568 -9.062 1.344 1.00 90.75 185 PHE A C 1
ATOM 1510 O O . PHE A 1 185 ? -9.771 -9.948 1.045 1.00 90.75 185 PHE A O 1
ATOM 1517 N N . VAL A 1 186 ? -10.234 -8.053 2.148 1.00 90.94 186 VAL A N 1
ATOM 1518 C CA . VAL A 1 186 ? -8.874 -7.849 2.667 1.00 90.94 186 VAL A CA 1
ATOM 1519 C C . VAL A 1 186 ? -8.401 -9.034 3.524 1.00 90.94 186 VAL A C 1
ATOM 1521 O O . VAL A 1 186 ? -7.260 -9.475 3.398 1.00 90.94 186 VAL A O 1
ATOM 1524 N N . VAL A 1 187 ? -9.280 -9.626 4.333 1.00 90.75 187 VAL A N 1
ATOM 1525 C CA . VAL A 1 187 ? -8.950 -10.833 5.109 1.00 90.75 187 VAL A CA 1
ATOM 1526 C C . VAL A 1 187 ? -8.850 -12.069 4.218 1.00 90.75 187 VAL A C 1
ATOM 1528 O O . VAL A 1 187 ? -7.822 -12.741 4.198 1.00 90.75 187 VAL A O 1
ATOM 1531 N N . ASN A 1 188 ? -9.919 -12.393 3.487 1.00 91.06 188 ASN A N 1
ATOM 1532 C CA . ASN A 1 188 ? -10.064 -13.702 2.848 1.00 91.06 188 ASN A CA 1
ATOM 1533 C C . ASN A 1 188 ? -9.318 -13.810 1.516 1.00 91.06 188 ASN A C 1
ATOM 1535 O O . ASN A 1 188 ? -8.975 -14.914 1.104 1.00 91.06 188 ASN A O 1
ATOM 1539 N N . ARG A 1 189 ? -9.134 -12.697 0.796 1.00 92.38 189 ARG A N 1
ATOM 1540 C CA . ARG A 1 189 ? -8.455 -12.675 -0.510 1.00 92.38 189 ARG A CA 1
ATOM 1541 C C . ARG A 1 189 ? -7.013 -12.208 -0.400 1.00 92.38 189 ARG A C 1
ATOM 1543 O O . ARG A 1 189 ? -6.163 -12.801 -1.049 1.00 92.38 189 ARG A O 1
ATOM 1550 N N . LEU A 1 190 ? -6.738 -11.180 0.406 1.00 91.06 190 LEU A N 1
ATOM 1551 C CA . LEU A 1 190 ? -5.381 -10.632 0.541 1.00 91.06 190 LEU A CA 1
ATOM 1552 C C . LEU A 1 190 ? -4.575 -11.264 1.686 1.00 91.06 190 LEU A C 1
ATOM 1554 O O . LEU A 1 190 ? -3.368 -11.054 1.766 1.00 91.06 190 LEU A O 1
ATOM 1558 N N . GLY A 1 191 ? -5.217 -12.040 2.567 1.00 90.94 191 GLY A N 1
ATOM 1559 C CA . GLY A 1 191 ? -4.545 -12.741 3.664 1.00 90.94 191 GLY A CA 1
ATOM 1560 C C . GLY A 1 191 ? -4.138 -11.838 4.829 1.00 90.94 191 GLY A C 1
ATOM 1561 O O . GLY A 1 191 ? -3.295 -12.222 5.641 1.00 90.94 191 GLY A O 1
ATOM 1562 N N . VAL A 1 192 ? -4.711 -10.635 4.938 1.00 92.88 192 VAL A N 1
ATOM 1563 C CA . VAL A 1 192 ? -4.428 -9.745 6.068 1.00 92.88 192 VAL A CA 1
ATOM 1564 C C . VAL A 1 192 ? -5.003 -10.348 7.358 1.00 92.88 192 VAL A C 1
ATOM 1566 O O . VAL A 1 192 ? -6.174 -10.739 7.384 1.00 92.88 192 VAL A O 1
ATOM 1569 N N . PRO A 1 193 ? -4.231 -10.406 8.461 1.00 92.94 193 PRO A N 1
ATOM 1570 C CA . PRO A 1 193 ? -4.708 -10.996 9.705 1.00 92.94 193 PRO A CA 1
ATOM 1571 C C . PRO A 1 193 ? -5.955 -10.294 10.261 1.00 92.94 193 PRO A C 1
ATOM 1573 O O . PRO A 1 193 ? -5.932 -9.095 10.536 1.00 92.94 193 PRO A O 1
ATOM 1576 N N . VAL A 1 194 ? -7.006 -11.068 10.556 1.00 90.44 194 VAL A N 1
ATOM 1577 C CA . VAL A 1 194 ? -8.264 -10.575 11.164 1.00 90.44 194 VAL A CA 1
ATOM 1578 C C . VAL A 1 194 ? -8.012 -9.767 12.440 1.00 90.44 194 VAL A C 1
ATOM 1580 O O . VAL A 1 194 ? -8.670 -8.757 12.690 1.00 90.44 194 VAL A O 1
ATOM 1583 N N . ARG A 1 195 ? -7.006 -10.175 13.226 1.00 92.00 195 ARG A N 1
ATOM 1584 C CA . ARG A 1 195 ? -6.584 -9.474 14.446 1.00 92.00 195 ARG A CA 1
ATOM 1585 C C . ARG A 1 195 ? -6.288 -7.990 14.214 1.00 92.00 195 ARG A C 1
ATOM 1587 O O . ARG A 1 195 ? -6.610 -7.198 15.086 1.00 92.00 195 ARG A O 1
ATOM 1594 N N . TRP A 1 196 ? -5.748 -7.603 13.053 1.00 92.75 196 TRP A N 1
ATOM 1595 C CA . TRP A 1 196 ? -5.447 -6.199 12.746 1.00 92.75 196 TRP A CA 1
ATOM 1596 C C . TRP A 1 196 ? -6.719 -5.376 12.544 1.00 92.75 196 TRP A C 1
ATOM 1598 O O . TRP A 1 196 ? -6.784 -4.228 12.971 1.00 92.75 196 TRP A O 1
ATOM 1608 N N . ILE A 1 197 ? -7.761 -5.972 11.960 1.00 90.56 197 ILE A N 1
ATOM 1609 C CA . ILE A 1 197 ? -9.064 -5.316 11.810 1.00 90.56 197 ILE A CA 1
ATOM 1610 C C . ILE A 1 197 ? -9.736 -5.167 13.174 1.00 90.56 197 ILE A C 1
ATOM 1612 O O . ILE A 1 197 ? -10.269 -4.107 13.488 1.00 90.56 197 ILE A O 1
ATOM 1616 N N . HIS A 1 198 ? -9.695 -6.206 14.008 1.00 89.75 198 HIS A N 1
ATOM 1617 C CA . HIS A 1 198 ? -10.260 -6.142 15.358 1.00 89.75 198 HIS A CA 1
ATOM 1618 C C . HIS A 1 198 ? -9.529 -5.122 16.236 1.00 89.75 198 HIS A C 1
ATOM 1620 O O . HIS A 1 198 ? -10.174 -4.350 16.940 1.00 89.75 198 HIS A O 1
ATOM 1626 N N . GLU A 1 199 ? -8.199 -5.087 16.162 1.00 90.88 199 GLU A N 1
ATOM 1627 C CA . GLU A 1 199 ? -7.362 -4.099 16.842 1.00 90.88 199 GLU A CA 1
ATOM 1628 C C . GLU A 1 199 ? -7.727 -2.676 16.398 1.00 90.88 199 GLU A C 1
ATOM 1630 O O . GLU A 1 199 ? -8.018 -1.826 17.239 1.00 90.88 199 GLU A O 1
ATOM 1635 N N . ALA A 1 200 ? -7.829 -2.433 15.088 1.00 90.44 200 ALA A N 1
ATOM 1636 C CA . ALA A 1 200 ? -8.267 -1.151 14.543 1.00 90.44 200 ALA A CA 1
ATOM 1637 C C . ALA A 1 200 ? -9.684 -0.763 15.012 1.00 90.44 200 ALA A C 1
ATOM 1639 O O . ALA A 1 200 ? -9.898 0.370 15.449 1.00 90.44 200 ALA A O 1
ATOM 1640 N N . LYS A 1 201 ? -10.641 -1.706 15.010 1.00 87.06 201 LYS A N 1
ATOM 1641 C CA . LYS A 1 201 ? -12.006 -1.491 15.533 1.00 87.06 201 LYS A CA 1
ATOM 1642 C C . LYS A 1 201 ? -11.978 -1.119 17.014 1.00 87.06 201 LYS A C 1
ATOM 1644 O O . LYS A 1 201 ? -12.637 -0.163 17.419 1.00 87.06 201 LYS A O 1
ATOM 1649 N N . ALA A 1 202 ? -11.195 -1.826 17.824 1.00 87.75 202 ALA A N 1
ATOM 1650 C CA . ALA A 1 202 ? -11.067 -1.544 19.250 1.00 87.75 202 ALA A CA 1
ATOM 1651 C C . ALA A 1 202 ? -10.469 -0.150 19.507 1.00 87.75 202 ALA A C 1
ATOM 1653 O O . ALA A 1 202 ? -10.976 0.593 20.350 1.00 87.75 202 ALA A O 1
ATOM 1654 N N . ILE A 1 203 ? -9.432 0.238 18.756 1.00 88.62 203 ILE A N 1
ATOM 1655 C CA . ILE A 1 203 ? -8.826 1.575 18.842 1.00 88.62 203 ILE A CA 1
ATOM 1656 C C . ILE A 1 203 ? -9.852 2.652 18.471 1.00 88.62 203 ILE A C 1
ATOM 1658 O O . ILE A 1 203 ? -10.023 3.616 19.222 1.00 88.62 203 ILE A O 1
ATOM 1662 N N . LEU A 1 204 ? -10.586 2.469 17.369 1.00 86.12 204 LEU A N 1
ATOM 1663 C CA . LEU A 1 204 ? -11.616 3.406 16.922 1.00 86.12 204 LEU A CA 1
ATOM 1664 C C . LEU A 1 204 ? -12.752 3.549 17.947 1.00 86.12 204 LEU A C 1
ATOM 1666 O O . LEU A 1 204 ? -13.190 4.664 18.227 1.00 86.12 204 LEU A O 1
ATOM 1670 N N . ALA A 1 205 ? -13.205 2.443 18.542 1.00 85.00 205 ALA A N 1
ATOM 1671 C CA . ALA A 1 205 ? -14.229 2.449 19.585 1.00 85.00 205 ALA A CA 1
ATOM 1672 C C . ALA A 1 205 ? -13.768 3.214 20.833 1.00 85.00 205 ALA A C 1
ATOM 1674 O O . ALA A 1 205 ? -14.491 4.079 21.328 1.00 85.00 205 ALA A O 1
ATOM 1675 N N . ARG A 1 206 ? -12.537 2.963 21.299 1.00 86.38 206 ARG A N 1
ATOM 1676 C CA . ARG A 1 206 ? -11.945 3.693 22.433 1.00 86.38 206 ARG A CA 1
ATOM 1677 C C . ARG A 1 206 ? -11.810 5.183 22.143 1.00 86.38 206 ARG A C 1
ATOM 1679 O O . ARG A 1 206 ? -12.124 5.999 23.007 1.00 86.38 206 ARG A O 1
ATOM 1686 N N . HIS A 1 207 ? -11.367 5.540 20.939 1.00 85.44 207 HIS A N 1
ATOM 1687 C CA . HIS A 1 207 ? -11.254 6.934 20.525 1.00 85.44 207 HIS A CA 1
ATOM 1688 C C . HIS A 1 207 ? -12.622 7.627 20.527 1.00 85.44 207 HIS A C 1
ATOM 1690 O O . HIS A 1 207 ? -12.765 8.678 21.147 1.00 85.44 207 HIS A O 1
ATOM 1696 N N . ARG A 1 208 ? -13.641 7.013 19.909 1.00 84.44 208 ARG A N 1
ATOM 1697 C CA . ARG A 1 208 ? -15.011 7.554 19.866 1.00 84.44 208 ARG A CA 1
ATOM 1698 C C . ARG A 1 208 ? -15.627 7.716 21.258 1.00 84.44 208 ARG A C 1
ATOM 1700 O O . ARG A 1 208 ? -16.261 8.734 21.526 1.00 84.44 208 ARG A O 1
ATOM 1707 N N . LEU A 1 209 ? -15.403 6.755 22.155 1.00 84.25 209 LEU A N 1
ATOM 1708 C CA . LEU A 1 209 ? -15.850 6.856 23.545 1.00 84.25 209 LEU A CA 1
ATOM 1709 C C . LEU A 1 209 ? -15.180 8.032 24.265 1.00 84.25 209 LEU A C 1
ATOM 1711 O O . LEU A 1 209 ? -15.855 8.829 24.908 1.00 84.25 209 LEU A O 1
ATOM 1715 N N . LYS A 1 210 ? -13.858 8.179 24.120 1.00 83.12 210 LYS A N 1
ATOM 1716 C CA . LYS A 1 210 ? -13.120 9.298 24.718 1.00 83.12 210 LYS A CA 1
ATOM 1717 C C . LYS A 1 210 ? -13.620 10.648 24.200 1.00 83.12 210 LYS A C 1
ATOM 1719 O O . LYS A 1 210 ? -13.799 11.567 24.994 1.00 83.12 210 LYS A O 1
ATOM 1724 N N . THR A 1 211 ? -13.859 10.770 22.892 1.00 81.31 211 THR A N 1
ATOM 1725 C CA . THR A 1 211 ? -14.410 12.004 22.311 1.00 81.31 211 THR A CA 1
ATOM 1726 C C . THR A 1 211 ? -15.812 12.297 22.829 1.00 81.31 211 THR A C 1
ATOM 1728 O O . THR A 1 211 ? -16.110 13.447 23.123 1.00 81.31 211 THR A O 1
ATOM 1731 N N . TYR A 1 212 ? -16.645 11.266 23.002 1.00 79.56 212 TYR A N 1
ATOM 1732 C CA . TYR A 1 212 ? -17.993 11.417 23.542 1.00 79.56 212 TYR A CA 1
ATOM 1733 C C . TYR A 1 212 ? -17.976 11.948 24.980 1.00 79.56 212 TYR A C 1
ATOM 1735 O O . TYR A 1 212 ? -18.633 12.947 25.253 1.00 79.56 212 TYR A O 1
ATOM 1743 N N . LEU A 1 213 ? -17.175 11.341 25.866 1.00 80.31 213 LEU A N 1
ATOM 1744 C CA . LEU A 1 213 ? -17.057 11.772 27.266 1.00 80.31 213 LEU A CA 1
ATOM 1745 C C . LEU A 1 213 ? -16.591 13.231 27.385 1.00 80.31 213 LEU A C 1
ATOM 1747 O O . LEU A 1 213 ? -17.171 14.020 28.122 1.00 80.31 213 LEU A O 1
ATOM 1751 N N . HIS A 1 214 ? -15.597 13.624 26.587 1.00 81.12 214 HIS A N 1
ATOM 1752 C CA . HIS A 1 214 ? -15.121 15.006 26.568 1.00 81.12 214 HIS A CA 1
ATOM 1753 C C . HIS A 1 214 ? -16.210 15.995 26.114 1.00 81.12 214 HIS A C 1
ATOM 1755 O O . HIS A 1 214 ? -16.342 17.085 26.667 1.00 81.12 214 HIS A O 1
ATOM 1761 N N . THR A 1 215 ? -17.016 15.627 25.114 1.00 78.06 215 THR A N 1
ATOM 1762 C CA . THR A 1 215 ? -18.142 16.454 24.663 1.00 78.06 215 THR A CA 1
ATOM 1763 C C . THR A 1 215 ? -19.249 16.540 25.716 1.00 78.06 215 THR A C 1
ATOM 1765 O O . THR A 1 215 ? -19.813 17.617 25.903 1.00 78.06 215 THR A O 1
ATOM 1768 N N . THR A 1 216 ? -19.557 15.451 26.429 1.00 75.19 216 THR A N 1
ATOM 1769 C CA . THR A 1 216 ? -20.563 15.476 27.502 1.00 75.19 216 THR A CA 1
ATOM 1770 C C . THR A 1 216 ? -20.128 16.336 28.683 1.00 75.19 216 THR A C 1
ATOM 1772 O O . THR A 1 216 ? -20.953 17.085 29.199 1.00 75.19 216 THR A O 1
ATOM 1775 N N . ASP A 1 217 ? -18.845 16.303 29.053 1.00 74.25 217 ASP A N 1
ATOM 1776 C CA . ASP A 1 217 ? -18.304 17.132 30.137 1.00 74.25 217 ASP A CA 1
ATOM 1777 C C . ASP A 1 217 ? -18.419 18.631 29.806 1.00 74.25 217 ASP A C 1
ATOM 1779 O O . ASP A 1 217 ? -18.871 19.423 30.633 1.00 74.25 217 ASP A O 1
ATOM 1783 N N . ILE A 1 218 ? -18.095 19.030 28.568 1.00 72.12 218 ILE A N 1
ATOM 1784 C CA . ILE A 1 218 ? -18.243 20.422 28.103 1.00 72.12 218 ILE A CA 1
ATOM 1785 C C . ILE A 1 218 ? -19.710 20.861 28.123 1.00 72.12 218 ILE A C 1
ATOM 1787 O O . ILE A 1 218 ? -20.032 21.948 28.610 1.00 72.12 218 ILE A O 1
ATOM 1791 N N . ASN A 1 219 ? -20.606 20.016 27.611 1.00 70.00 219 ASN A N 1
ATOM 1792 C CA . ASN A 1 219 ? -22.028 20.337 27.543 1.00 70.00 219 ASN A CA 1
ATOM 1793 C C . ASN A 1 219 ? -22.647 20.455 28.947 1.00 70.00 219 ASN A C 1
ATOM 1795 O O . ASN A 1 219 ? -23.430 21.374 29.188 1.00 70.00 219 ASN A O 1
ATOM 1799 N N . ALA A 1 220 ? -22.248 19.600 29.892 1.00 66.81 220 ALA A N 1
ATOM 1800 C CA . ALA A 1 220 ? -22.700 19.667 31.281 1.00 66.81 220 ALA A CA 1
ATOM 1801 C C . ALA A 1 220 ? -22.260 20.967 31.982 1.00 66.81 220 ALA A C 1
ATOM 1803 O O . ALA A 1 220 ? -23.061 21.586 32.681 1.00 66.81 220 ALA A O 1
ATOM 1804 N N . VAL A 1 221 ? -21.029 21.435 31.742 1.00 66.25 221 VAL A N 1
ATOM 1805 C CA . VAL A 1 221 ? -20.532 22.716 32.283 1.00 66.25 221 VAL A CA 1
ATOM 1806 C C . VAL A 1 221 ? -21.272 23.914 31.677 1.00 66.25 221 VAL A C 1
ATOM 1808 O O . VAL A 1 221 ? -21.530 24.895 32.372 1.00 66.25 221 VAL A O 1
ATOM 1811 N N . SER A 1 222 ? -21.654 23.846 30.399 1.00 64.19 222 SER A N 1
ATOM 1812 C CA . SER A 1 222 ? -22.400 24.928 29.741 1.00 64.19 222 SER A CA 1
ATOM 1813 C C . SER A 1 222 ? -23.860 25.061 30.195 1.00 64.19 222 SER A C 1
ATOM 1815 O O . SER A 1 222 ? -24.414 26.146 30.084 1.00 64.19 222 SER A O 1
ATOM 1817 N N . GLN A 1 223 ? -24.471 23.999 30.736 1.00 58.78 223 GLN A N 1
ATOM 1818 C CA . GLN A 1 223 ? -25.850 24.024 31.252 1.00 58.78 223 GLN A CA 1
ATOM 1819 C C . GLN A 1 223 ? -25.961 24.510 32.708 1.00 58.78 223 GLN A C 1
ATOM 1821 O O . GLN A 1 223 ? -27.068 24.735 33.190 1.00 58.78 223 GLN A O 1
ATOM 1826 N N . GLN A 1 224 ? -24.837 24.660 33.418 1.00 56.38 224 GLN A N 1
ATOM 1827 C CA . GLN A 1 224 ? -24.786 25.156 34.803 1.00 56.38 224 GLN A CA 1
ATOM 1828 C C . GLN A 1 224 ? -24.458 26.659 34.910 1.00 56.38 224 GLN A C 1
ATOM 1830 O O . GLN A 1 224 ? -24.311 27.173 36.020 1.00 56.38 224 GLN A O 1
ATOM 1835 N N . ARG A 1 225 ? -24.335 27.361 33.777 1.00 47.19 225 ARG A N 1
ATOM 1836 C CA . ARG A 1 225 ? -24.200 28.822 33.685 1.00 47.19 225 ARG A CA 1
ATOM 1837 C C . ARG A 1 225 ? -25.471 29.439 33.129 1.00 47.19 225 ARG A C 1
ATOM 1839 O O . ARG A 1 225 ? -25.788 30.556 33.586 1.00 47.19 225 ARG A O 1
#

Sequence (225 aa):
IILLTRETKGPNPEIRFRDWPRDTAYHLLELCHKQSHSLQRTLDPCSFSRRSSSTCVLDRSNLLDWAVSWHLWRFLLSYGYHHFYDDFYEDFSQISTRVCNEFATQLESAGLWEWSVFVLLHIENAKTREAFVKCLIGRHVSLVLPSALLNNSNKNSPSCLSGLDFMSREVSLVPTPLLTKAETFVVNRLGVPVRWIHEAKAILARHRLKTYLHTTDINAVSQQR

pLDDT: mean 71.95, std 19.44, range [32.16, 96.12]

Secondary structure (DSSP, 8-state):
----------S-TTS-TTSS---HHHHHHHHHH-TTS-HHHHS-GGGG----SSS----TTTTS-HHHHHHHHHHHHHTT--TTTTT-HHHHHHHHHHHHHHHHHHHHHTT-HHHHHHHHTT-S-HHHHHHHHHHHHHHH------GGGTTTS-S----------TT-S-----S-PPPPHHHHHHHHTT---HHHHHHHHHHHHHHHHHHHHHHHHHHHHHTT-